Protein AF-A0A1L7GLT1-F1 (afdb_monomer)

Se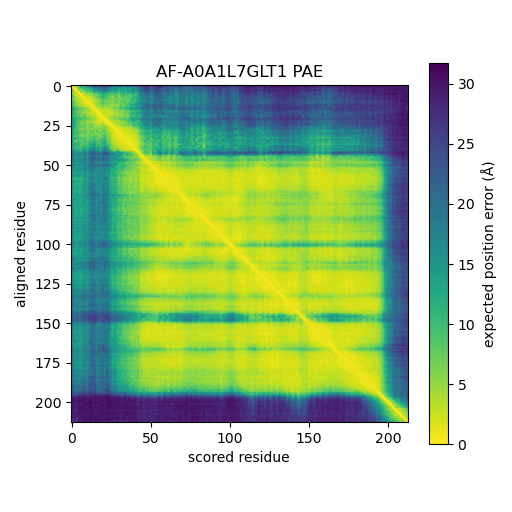condary structure (DSSP, 8-state):
--HHHHHHHHHTT-S--B-TTSPBPPHHHHHHHHHHHHHHHHTS-BTTB-GGGS-HHHHHHHHHHHHHTTSPBPHHHHHHHHHHTT--HHHHHHHTEEEETTEEEE--SPPS---TT--HHHHHHHHHHHHHHHHHHHHHHHHHHHS-TT-HHHHHHHHHHHHHS-TT-HHHHHHHHHHHTHHHHHHHHHHHHHHHS-STTSSSSSTTSSS--

Foldseek 3Di:
DPQLVVLVVVVVVDPFDADPVRDTDDPVVSSVVSVVVVLVVQQQDQVNHRNVVFDLLLSLLLSCCVPQNFHFDAAVVQVVSCVNSVHDSVVSCVQFWDDDPRHTGGDLAADPDDDQPDGLLNLLSVLLVLCVVPNLLSSLCSCLHHHQLPPVVSVSSLVSCLVRDDCVDSSNVSSVSCVVCSVVSSVNNVVVNVVPDPDPPPPPDVVVVVVPD

pLDDT: mean 81.21, std 14.72, range [41.62, 95.31]

Radius of gyration: 22.68 Å; Cα contacts (8 Å, |Δi|>4): 230; chains: 1; bounding box: 46×56×78 Å

Solvent-accessible surface area (backbone atoms only — not comparable to full-atom values): 12207 Å² total; per-residue (Å²): 132,70,66,62,53,58,50,47,54,60,51,70,74,46,98,73,52,66,42,98,87,69,47,77,55,59,68,68,60,50,57,50,50,46,50,50,52,51,46,58,67,69,47,61,54,44,85,85,39,56,41,84,79,47,54,71,64,27,46,51,50,54,51,44,40,75,76,49,42,83,46,76,40,43,57,70,57,52,46,49,56,29,51,78,66,73,43,63,48,72,56,47,47,70,76,46,32,40,84,52,98,76,19,33,24,66,52,70,72,46,59,97,73,84,54,88,88,50,35,61,54,50,51,49,24,31,35,29,45,27,35,77,75,53,35,60,63,39,27,11,54,59,37,33,73,76,44,63,50,78,43,64,68,53,53,28,51,47,51,50,51,42,72,68,41,56,84,84,37,68,58,28,46,34,46,51,52,46,62,78,40,40,72,62,27,25,57,47,7,45,52,51,39,60,67,69,56,73,78,76,82,73,80,74,60,75,73,73,65,69,79,77,121

Mean predicted aligned error: 11.1 Å

Sequence (213 aa):
MASIGRGMEVYGRYSKILKPDGTEAELDRYLTLSRVAVRDAMALKLDEISLETFDKRTRFAVFWQRLNGLTTVPKGEARFLAQADSLNFDEVRTRLLTEGNRGFKLRLDPPESVSADSSTFEVARAMAGAWDEGGTEAVAGVIAAEFAANDPHLWAVVGDMVSQLPANDRVAKALTAIQRNAQAISSLAQRVSETSMPDATQLTFAHLLEESS

Structure (mmCIF, N/CA/C/O backbone):
data_AF-A0A1L7GLT1-F1
#
_entry.id   AF-A0A1L7GLT1-F1
#
loop_
_atom_site.group_PDB
_atom_site.id
_atom_site.type_symbol
_atom_site.label_atom_id
_atom_site.label_alt_id
_atom_site.label_comp_id
_atom_site.label_asym_id
_atom_site.label_entity_id
_atom_site.label_seq_id
_atom_site.pdbx_PDB_ins_code
_atom_site.Cartn_x
_atom_site.Cartn_y
_atom_site.Cartn_z
_atom_site.occupancy
_atom_site.B_iso_or_equiv
_atom_site.auth_seq_id
_atom_site.auth_comp_id
_atom_site.auth_asym_id
_atom_site.auth_atom_id
_atom_site.pdbx_PDB_model_num
ATOM 1 N N . MET A 1 1 ? -9.170 -7.126 15.433 1.00 46.47 1 MET A N 1
ATOM 2 C CA . MET A 1 1 ? -10.019 -7.093 16.654 1.00 46.47 1 MET A CA 1
ATOM 3 C C . MET A 1 1 ? -9.261 -6.674 17.937 1.00 46.47 1 MET A C 1
ATOM 5 O O . MET A 1 1 ? -9.761 -6.929 19.022 1.00 46.47 1 MET A O 1
ATOM 9 N N . ALA A 1 2 ? -8.097 -6.000 17.861 1.00 41.62 2 ALA A N 1
ATOM 10 C CA . ALA A 1 2 ? -7.263 -5.692 19.041 1.00 41.62 2 ALA A CA 1
ATOM 11 C C . ALA A 1 2 ? -7.396 -4.247 19.587 1.00 41.62 2 ALA A C 1
ATOM 13 O O . ALA A 1 2 ? -7.242 -4.030 20.785 1.00 41.62 2 ALA A O 1
ATOM 14 N N . SER A 1 3 ? -7.734 -3.257 18.752 1.00 42.78 3 SER A N 1
ATOM 15 C CA . SER A 1 3 ? -7.890 -1.847 19.167 1.00 42.78 3 SER A CA 1
ATOM 16 C C . SER A 1 3 ? -9.260 -1.536 19.785 1.00 42.78 3 SER A C 1
ATOM 18 O O . SER A 1 3 ? -9.354 -0.755 20.730 1.00 42.78 3 SER A O 1
ATOM 20 N N . ILE A 1 4 ? -10.313 -2.212 19.310 1.00 46.84 4 ILE A N 1
ATOM 21 C CA . ILE A 1 4 ? -11.678 -2.130 19.858 1.00 46.84 4 ILE A CA 1
ATOM 22 C C . ILE A 1 4 ? -11.694 -2.575 21.328 1.00 46.84 4 ILE A C 1
ATOM 24 O O . ILE A 1 4 ? -12.341 -1.933 22.147 1.00 46.84 4 ILE A O 1
ATOM 28 N N . GLY A 1 5 ? -10.923 -3.613 21.677 1.00 53.38 5 GLY A N 1
ATOM 29 C CA . GLY A 1 5 ? -10.834 -4.128 23.044 1.00 53.38 5 GLY A CA 1
ATOM 30 C C . GLY A 1 5 ? -10.320 -3.095 24.048 1.00 53.38 5 GLY A C 1
ATOM 31 O O . GLY A 1 5 ? -10.934 -2.925 25.094 1.00 53.38 5 GLY A O 1
ATOM 32 N N . ARG A 1 6 ? -9.260 -2.341 23.717 1.00 51.34 6 ARG A N 1
ATOM 33 C CA . ARG A 1 6 ? -8.719 -1.301 24.615 1.00 51.34 6 ARG A CA 1
ATOM 34 C C . ARG A 1 6 ? -9.612 -0.062 24.714 1.00 51.34 6 ARG A C 1
ATOM 36 O O . ARG A 1 6 ? -9.752 0.488 25.801 1.00 51.34 6 ARG A O 1
ATOM 43 N N . GLY A 1 7 ? -10.245 0.357 23.615 1.00 55.56 7 GLY A N 1
ATOM 44 C CA . GLY A 1 7 ? -11.225 1.453 23.644 1.00 55.56 7 GLY A CA 1
ATOM 45 C C . GLY A 1 7 ? -12.458 1.105 24.488 1.00 55.56 7 GLY A C 1
ATOM 46 O O . GLY A 1 7 ? -12.896 1.906 25.313 1.00 55.56 7 GLY A O 1
ATOM 47 N N . MET A 1 8 ? -12.965 -0.126 24.352 1.00 60.53 8 MET A N 1
ATOM 48 C CA . MET A 1 8 ? -14.056 -0.649 25.183 1.00 60.53 8 MET A CA 1
ATOM 49 C C . MET A 1 8 ? -13.653 -0.869 26.640 1.00 60.53 8 MET A C 1
ATOM 51 O O . MET A 1 8 ? -14.484 -0.656 27.514 1.00 60.53 8 MET A O 1
ATOM 55 N N . GLU A 1 9 ? -12.407 -1.255 26.926 1.00 60.28 9 GLU A N 1
ATOM 56 C CA . GLU A 1 9 ? -11.924 -1.406 28.303 1.00 60.28 9 GLU A CA 1
ATOM 57 C C . GLU A 1 9 ? -11.963 -0.072 29.058 1.00 60.28 9 GLU A C 1
ATOM 59 O O . GLU A 1 9 ? -12.390 -0.026 30.208 1.00 60.28 9 GLU A O 1
ATOM 64 N N . VAL A 1 10 ? -11.566 1.028 28.411 1.00 61.59 10 VAL A N 1
ATOM 65 C CA . VAL A 1 10 ? -11.644 2.367 29.013 1.00 61.59 10 VAL A CA 1
ATOM 66 C C . VAL A 1 10 ? -13.097 2.820 29.143 1.00 61.59 10 VAL A C 1
ATOM 68 O O . VAL A 1 10 ? -13.475 3.300 30.207 1.00 61.59 10 VAL A O 1
ATOM 71 N N . TYR A 1 11 ? -13.926 2.624 28.112 1.00 60.12 11 TYR A N 1
ATOM 72 C CA . TYR A 1 11 ? -15.351 2.971 28.170 1.00 60.12 11 TYR A CA 1
ATOM 73 C C . TYR A 1 11 ? -16.076 2.215 29.295 1.00 60.12 11 TYR A C 1
ATOM 75 O O . TYR A 1 11 ? -16.811 2.817 30.070 1.00 60.12 11 TYR A O 1
ATOM 83 N N . GLY A 1 12 ? -15.811 0.914 29.445 1.00 62.16 12 GLY A N 1
ATOM 84 C CA . GLY A 1 12 ? -16.425 0.059 30.464 1.00 62.16 12 GLY A CA 1
ATOM 85 C C . GLY A 1 12 ? -16.044 0.398 31.909 1.00 62.16 12 GLY A C 1
ATOM 86 O O . GLY A 1 12 ? -16.701 -0.083 32.828 1.00 62.16 12 GLY A O 1
ATOM 87 N N . ARG A 1 13 ? -15.017 1.234 32.136 1.00 71.38 13 ARG A N 1
ATOM 88 C CA . ARG A 1 13 ? -14.662 1.737 33.479 1.00 71.38 13 ARG A CA 1
ATOM 89 C C . ARG A 1 13 ? -15.586 2.852 33.968 1.00 71.38 13 ARG A C 1
ATOM 91 O O . ARG A 1 13 ? -15.577 3.148 35.160 1.00 71.38 13 ARG A O 1
ATOM 98 N N . TYR A 1 14 ? -16.365 3.467 33.080 1.00 70.00 14 TYR A N 1
ATOM 99 C CA . TYR A 1 14 ? -17.238 4.588 33.410 1.00 70.00 14 TYR A CA 1
ATOM 100 C C . TYR A 1 14 ? -18.704 4.199 33.222 1.00 70.00 14 TYR A C 1
ATOM 102 O O . TYR A 1 14 ? -19.076 3.579 32.231 1.00 70.00 14 TYR A O 1
ATOM 110 N N . SER A 1 15 ? -19.555 4.577 34.178 1.00 64.94 15 SER A N 1
ATOM 111 C CA . SER A 1 15 ? -20.995 4.298 34.108 1.00 64.94 15 SER A CA 1
ATOM 112 C C . SER A 1 15 ? -21.718 5.182 33.092 1.00 64.94 15 SER A C 1
ATOM 114 O O . SER A 1 15 ? -22.719 4.750 32.528 1.00 64.94 15 SER A O 1
ATOM 116 N N . LYS A 1 16 ? -21.216 6.404 32.867 1.00 71.75 16 LYS A N 1
ATOM 117 C CA . LYS A 1 16 ? -21.699 7.379 31.883 1.00 71.75 16 LYS A CA 1
ATOM 118 C C . LYS A 1 16 ? -20.554 8.271 31.431 1.00 71.75 16 LYS A C 1
ATOM 120 O O . LYS A 1 16 ? -19.696 8.622 32.242 1.00 71.75 16 LYS A O 1
ATOM 125 N N . ILE A 1 17 ? -20.578 8.690 30.169 1.00 73.44 17 ILE A N 1
ATOM 126 C CA . ILE A 1 17 ? -19.652 9.701 29.657 1.00 73.44 17 ILE A CA 1
ATOM 127 C C . ILE A 1 17 ? -20.457 10.882 29.129 1.00 73.44 17 ILE A C 1
ATOM 129 O O . ILE A 1 17 ? -21.400 10.705 28.361 1.00 73.44 17 ILE A O 1
ATOM 133 N N . LEU A 1 18 ? -20.102 12.085 29.575 1.00 80.00 18 LEU A N 1
ATOM 134 C CA . LEU A 1 18 ? -20.813 13.313 29.242 1.00 80.00 18 LEU A CA 1
ATOM 135 C C . LEU A 1 18 ? -20.043 14.113 28.189 1.00 80.00 18 LEU A C 1
ATOM 137 O O . LEU A 1 18 ? -18.815 14.202 28.220 1.00 80.00 18 LEU A O 1
ATOM 141 N N . LYS A 1 19 ? -20.780 14.711 27.257 1.00 78.00 19 LYS A N 1
ATOM 142 C CA . LYS A 1 19 ? -20.284 15.725 26.325 1.00 78.00 19 LYS A CA 1
ATOM 143 C C . LYS A 1 19 ? -20.077 17.062 27.059 1.00 78.00 19 LYS A C 1
ATOM 145 O O . LYS A 1 19 ? -20.614 17.249 28.151 1.00 78.00 19 LYS A O 1
ATOM 150 N N . PRO A 1 20 ? -19.368 18.032 26.447 1.00 74.88 20 PRO A N 1
ATOM 151 C CA . PRO A 1 20 ? -19.204 19.376 27.014 1.00 74.88 20 PRO A CA 1
ATOM 152 C C . PRO A 1 20 ? -20.524 20.120 27.282 1.00 74.88 20 PRO A C 1
ATOM 154 O O . PRO A 1 20 ? -20.553 21.030 28.101 1.00 74.88 20 PRO A O 1
ATOM 157 N N . ASP A 1 21 ? -21.609 19.728 26.609 1.00 82.81 21 ASP A N 1
ATOM 158 C CA . ASP A 1 21 ? -22.966 20.257 26.802 1.00 82.81 21 ASP A CA 1
ATOM 159 C C . ASP A 1 21 ? -23.745 19.566 27.946 1.00 82.81 21 ASP A C 1
ATOM 161 O O . ASP A 1 21 ? -24.906 19.888 28.188 1.00 82.81 21 ASP A O 1
ATOM 165 N N . GLY A 1 22 ? -23.124 18.612 28.650 1.00 80.00 22 GLY A N 1
ATOM 166 C CA . GLY A 1 22 ? -23.731 17.852 29.744 1.00 80.00 22 GLY A CA 1
ATOM 167 C C . GLY A 1 22 ? -24.608 16.674 29.305 1.00 80.00 22 GLY A C 1
ATOM 168 O O . GLY A 1 22 ? -25.116 15.955 30.164 1.00 80.00 22 GLY A O 1
ATOM 169 N N . THR A 1 23 ? -24.779 16.434 28.002 1.00 83.69 23 THR A N 1
ATOM 170 C CA . THR A 1 23 ? -25.545 15.285 27.493 1.00 83.69 23 THR A CA 1
ATOM 171 C C . THR A 1 23 ? -24.712 14.007 27.476 1.00 83.69 23 THR A C 1
ATOM 173 O O . THR A 1 23 ? -23.490 14.042 27.334 1.00 83.69 23 THR A O 1
ATOM 176 N N . GLU A 1 24 ? -25.364 12.852 27.607 1.00 79.62 24 GLU A N 1
ATOM 177 C CA . GLU A 1 24 ? -24.685 11.557 27.530 1.00 79.62 24 GLU A CA 1
ATOM 178 C C . GLU A 1 24 ? -24.178 11.310 26.098 1.00 79.62 24 GLU A C 1
ATOM 180 O O . GLU A 1 24 ? -24.879 11.527 25.104 1.00 79.62 24 GLU A O 1
ATOM 185 N N . ALA A 1 25 ? -22.912 10.927 25.976 1.00 71.94 25 ALA A N 1
ATOM 186 C CA . ALA A 1 25 ? -22.288 10.629 24.701 1.00 71.94 25 ALA A CA 1
ATOM 187 C C . ALA A 1 25 ? -22.517 9.164 24.322 1.00 71.94 25 ALA A C 1
ATOM 189 O O . ALA A 1 25 ? -22.220 8.257 25.092 1.00 71.94 25 ALA A O 1
ATOM 190 N N . GLU A 1 26 ? -23.024 8.942 23.108 1.00 76.06 26 GLU A N 1
ATOM 191 C CA . GLU A 1 26 ? -23.262 7.597 22.591 1.00 76.06 26 GLU A CA 1
ATOM 192 C C . GLU A 1 26 ? -21.954 6.816 22.416 1.00 76.06 26 GLU A C 1
ATOM 194 O O . GLU A 1 26 ? -20.944 7.349 21.945 1.00 76.06 26 GLU A O 1
AT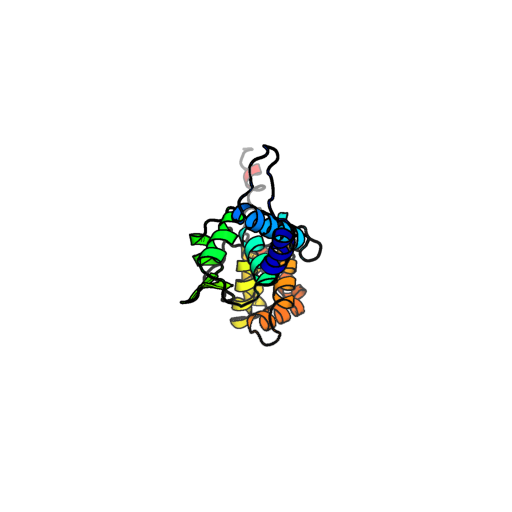OM 199 N N . LEU A 1 27 ? -22.000 5.522 22.741 1.00 69.31 27 LEU A N 1
ATOM 200 C CA . LEU A 1 27 ? -20.880 4.588 22.604 1.00 69.31 27 LEU A CA 1
ATOM 201 C C . LEU A 1 27 ? -20.269 4.605 21.192 1.00 69.31 27 LEU A C 1
ATOM 203 O O . LEU A 1 27 ? -19.047 4.563 21.043 1.00 69.31 27 LEU A O 1
ATOM 207 N N . ASP A 1 28 ? -21.106 4.724 20.160 1.00 68.44 28 ASP A N 1
ATOM 208 C CA . ASP A 1 28 ? -20.674 4.723 18.759 1.00 68.44 28 ASP A CA 1
ATOM 209 C C . ASP A 1 28 ? -19.735 5.902 18.430 1.00 68.44 28 ASP A C 1
ATOM 211 O O . ASP A 1 28 ? -18.739 5.760 17.711 1.00 68.44 28 ASP A O 1
ATOM 215 N N . ARG A 1 29 ? -19.955 7.059 19.074 1.00 69.69 29 ARG A N 1
ATOM 216 C CA . ARG A 1 29 ? -19.080 8.233 18.954 1.00 69.69 29 ARG A CA 1
ATOM 217 C C . ARG A 1 29 ? -17.691 7.969 19.534 1.00 69.69 29 ARG A C 1
ATOM 219 O O . ARG A 1 29 ? -16.697 8.387 18.941 1.00 69.69 29 ARG A O 1
ATOM 226 N N . TYR A 1 30 ? -17.592 7.277 20.668 1.00 68.75 30 TYR A N 1
ATOM 227 C CA . TYR A 1 30 ? -16.293 6.949 21.267 1.00 68.75 30 TYR A CA 1
ATOM 228 C C . TYR A 1 30 ? -15.547 5.883 20.488 1.00 68.75 30 TYR A C 1
ATOM 230 O O . TYR A 1 30 ? -14.343 6.020 20.295 1.00 68.75 30 TYR A O 1
ATOM 238 N N . LEU A 1 31 ? -16.247 4.864 19.988 1.00 67.88 31 LEU A N 1
ATOM 239 C CA . LEU A 1 31 ? -15.639 3.876 19.102 1.00 67.88 31 LEU A CA 1
ATOM 240 C C . LEU A 1 31 ? -15.070 4.547 17.850 1.00 67.88 31 LEU A C 1
ATOM 242 O O . LEU A 1 31 ? -13.959 4.221 17.436 1.00 67.88 31 LEU A O 1
ATOM 246 N N . THR A 1 32 ? -15.782 5.532 17.305 1.00 70.06 32 THR A N 1
ATOM 247 C CA . THR A 1 32 ? -15.296 6.361 16.198 1.00 70.06 32 THR A CA 1
ATOM 248 C C . THR A 1 32 ? -14.038 7.143 16.589 1.00 70.06 32 THR A C 1
ATOM 250 O O . THR A 1 32 ? -13.020 7.028 15.912 1.00 70.06 32 THR A O 1
ATOM 253 N N . LEU A 1 33 ? -14.048 7.864 17.717 1.00 69.50 33 LEU A N 1
ATOM 254 C CA . LEU A 1 33 ? -12.895 8.651 18.183 1.00 69.50 33 LEU A CA 1
ATOM 255 C C . LEU A 1 33 ? -11.670 7.792 18.518 1.00 69.50 33 LEU A C 1
ATOM 257 O O . LEU A 1 33 ? -10.556 8.141 18.144 1.00 69.50 33 LEU A O 1
ATOM 261 N N . SER A 1 34 ? -11.853 6.654 19.192 1.00 65.44 34 SER A N 1
ATOM 262 C CA . SER A 1 34 ? -10.759 5.726 19.493 1.00 65.44 34 SER A CA 1
ATOM 263 C C . SER A 1 34 ? -10.143 5.152 18.219 1.00 65.44 34 SER A C 1
ATOM 265 O O . SER A 1 34 ? -8.929 4.991 18.152 1.00 65.44 34 SER A O 1
ATOM 267 N N . ARG A 1 35 ? -10.952 4.867 17.189 1.00 67.50 35 ARG A N 1
ATOM 268 C CA . ARG A 1 35 ? -10.448 4.402 15.888 1.00 67.50 35 ARG A CA 1
ATOM 269 C C . ARG A 1 35 ? -9.660 5.493 15.165 1.00 67.50 35 ARG A C 1
ATOM 271 O O . ARG A 1 35 ? -8.602 5.183 14.628 1.00 67.50 35 ARG A O 1
ATOM 278 N N . VAL A 1 36 ? -10.132 6.742 15.201 1.00 67.38 36 VAL A N 1
ATOM 279 C CA . VAL A 1 36 ? -9.393 7.901 14.669 1.00 67.38 36 VAL A CA 1
ATOM 280 C C . VAL A 1 36 ? -8.063 8.067 15.406 1.00 67.38 36 VAL A C 1
ATOM 282 O O . VAL A 1 36 ? -7.023 8.099 14.767 1.00 67.38 36 VAL A O 1
ATOM 285 N N . ALA A 1 37 ? -8.060 8.028 16.739 1.00 66.94 37 ALA A N 1
ATOM 286 C CA . ALA A 1 37 ? -6.836 8.160 17.529 1.00 66.94 37 ALA A CA 1
ATOM 287 C C . ALA A 1 37 ? -5.825 7.023 17.280 1.00 66.94 37 ALA A C 1
ATOM 289 O O . ALA A 1 37 ? -4.623 7.265 17.204 1.00 66.94 37 ALA A O 1
ATOM 290 N N . VAL A 1 38 ? -6.292 5.776 17.134 1.00 67.81 38 VAL A N 1
ATOM 291 C CA . VAL A 1 38 ? -5.424 4.640 16.768 1.00 67.81 38 VAL A CA 1
ATOM 292 C C . VAL A 1 38 ? -4.847 4.832 15.371 1.00 67.81 38 VAL A C 1
ATOM 294 O O . VAL A 1 38 ? -3.674 4.544 15.157 1.00 67.81 38 VAL A O 1
ATOM 297 N N . ARG A 1 39 ? -5.648 5.340 14.433 1.00 65.62 39 ARG A N 1
ATOM 298 C CA . ARG A 1 39 ? -5.179 5.673 13.091 1.00 65.62 39 ARG A CA 1
ATOM 299 C C . ARG A 1 39 ? -4.114 6.764 13.134 1.00 65.62 39 ARG A C 1
ATOM 301 O O . ARG A 1 39 ? -3.044 6.527 12.591 1.00 65.62 39 ARG A O 1
ATOM 308 N N . ASP A 1 40 ? -4.351 7.873 13.824 1.00 62.84 40 ASP A N 1
ATOM 309 C CA . ASP A 1 40 ? -3.383 8.970 13.952 1.00 62.84 40 ASP A CA 1
ATOM 310 C C . ASP A 1 40 ? -2.070 8.486 14.590 1.00 62.84 40 ASP A C 1
ATOM 312 O O . ASP A 1 40 ? -0.983 8.802 14.113 1.00 62.84 40 ASP A O 1
ATOM 316 N N . ALA A 1 41 ? -2.155 7.629 15.615 1.00 62.19 41 ALA A N 1
ATOM 317 C CA . ALA A 1 41 ? -0.984 7.037 16.260 1.00 62.19 41 ALA A CA 1
ATOM 318 C C . ALA A 1 41 ? -0.226 6.042 15.358 1.00 62.19 41 ALA A C 1
ATOM 320 O O . ALA A 1 41 ? 1.001 5.968 15.416 1.00 62.19 41 ALA A O 1
ATOM 321 N N . MET A 1 42 ? -0.927 5.275 14.516 1.00 62.66 42 MET A N 1
ATOM 322 C CA . MET A 1 42 ? -0.310 4.364 13.538 1.00 62.66 42 MET A CA 1
ATOM 323 C C . MET A 1 42 ? 0.205 5.088 12.283 1.00 62.66 42 MET A C 1
ATOM 325 O O . MET A 1 42 ? 1.029 4.530 11.553 1.00 62.66 42 MET A O 1
ATOM 329 N N . ALA A 1 43 ? -0.265 6.314 12.036 1.00 57.72 43 ALA A N 1
ATOM 330 C CA . ALA A 1 43 ? 0.007 7.111 10.844 1.00 57.72 43 ALA A CA 1
ATOM 331 C C . ALA A 1 43 ? 1.246 8.009 10.958 1.00 57.72 43 ALA A C 1
ATOM 333 O O . ALA A 1 43 ? 1.447 8.875 10.112 1.00 57.72 43 ALA A O 1
ATOM 334 N N . LEU A 1 44 ? 2.083 7.829 11.982 1.00 62.31 44 LEU A N 1
ATOM 335 C CA . LEU A 1 44 ? 3.117 8.820 12.264 1.00 62.31 44 LEU A CA 1
ATOM 336 C C . LEU A 1 44 ? 4.163 8.919 11.148 1.00 62.31 44 LEU A C 1
ATOM 338 O O . LEU A 1 44 ? 4.479 10.041 10.759 1.00 62.31 44 LEU A O 1
ATOM 342 N N . LYS A 1 45 ? 4.689 7.798 10.624 1.00 70.44 45 LYS A N 1
ATOM 343 C CA . LYS A 1 45 ? 5.726 7.799 9.571 1.00 70.44 45 LYS A CA 1
ATOM 344 C C . LYS A 1 45 ? 5.746 6.518 8.720 1.00 70.44 45 LYS A C 1
ATOM 346 O O . LYS A 1 45 ? 5.398 5.429 9.198 1.00 70.44 45 LYS A O 1
ATOM 351 N N . LEU A 1 46 ? 6.213 6.663 7.482 1.00 79.50 46 LEU A N 1
ATOM 352 C CA . LEU A 1 46 ? 6.631 5.597 6.571 1.00 79.50 46 LEU A CA 1
ATOM 353 C C . LEU A 1 46 ? 8.083 5.863 6.178 1.00 79.50 46 LEU A C 1
ATOM 355 O O . LEU A 1 46 ? 8.337 6.856 5.511 1.00 79.50 46 LEU A O 1
ATOM 359 N N . ASP A 1 47 ? 9.018 5.036 6.644 1.00 77.94 47 ASP A N 1
ATOM 360 C CA . ASP A 1 47 ? 10.460 5.250 6.424 1.00 77.94 47 ASP A CA 1
ATOM 361 C C . ASP A 1 47 ? 10.908 6.700 6.718 1.00 77.94 47 ASP A C 1
ATOM 363 O O . ASP A 1 47 ? 11.467 7.401 5.887 1.00 77.94 47 ASP A O 1
ATOM 367 N N . GLU A 1 48 ? 10.534 7.201 7.901 1.00 79.75 48 GLU A N 1
ATOM 368 C CA . GLU A 1 48 ? 10.752 8.586 8.359 1.00 79.75 48 GLU A CA 1
ATOM 369 C C . GLU A 1 48 ? 9.964 9.694 7.624 1.00 79.75 48 GLU A C 1
ATOM 371 O O . GLU A 1 48 ? 9.848 10.805 8.155 1.00 79.75 48 GLU A O 1
ATOM 376 N N . ILE A 1 49 ? 9.329 9.389 6.490 1.00 83.62 49 ILE A N 1
ATOM 377 C CA . ILE A 1 49 ? 8.470 10.302 5.728 1.00 83.62 49 ILE A CA 1
ATOM 378 C C . ILE A 1 49 ? 7.105 10.430 6.413 1.00 83.62 49 ILE A C 1
ATOM 380 O O . ILE A 1 49 ? 6.490 9.441 6.823 1.00 83.62 49 ILE A O 1
ATOM 384 N N . SER A 1 50 ? 6.603 11.663 6.531 1.00 82.00 50 SER A N 1
ATOM 385 C CA . SER A 1 50 ? 5.258 11.912 7.061 1.00 82.00 50 SER A CA 1
ATOM 386 C C . SER A 1 50 ? 4.203 11.273 6.163 1.00 82.00 50 SER A C 1
ATOM 388 O O . SER A 1 50 ? 4.153 11.541 4.959 1.00 82.00 50 SER A O 1
ATOM 390 N N . LEU A 1 51 ? 3.314 10.475 6.759 1.00 79.38 51 LEU A N 1
ATOM 391 C CA . LEU A 1 51 ? 2.275 9.763 6.019 1.00 79.38 51 LEU A CA 1
ATOM 392 C C . LEU A 1 51 ? 1.314 10.726 5.294 1.00 79.38 51 LEU A C 1
ATOM 394 O O . LEU A 1 51 ? 0.733 10.369 4.276 1.00 79.38 51 LEU A O 1
ATOM 398 N N . GLU A 1 52 ? 1.167 11.962 5.779 1.00 81.75 52 GLU A N 1
ATOM 399 C CA . GLU A 1 52 ? 0.311 12.992 5.172 1.00 81.75 52 GLU A CA 1
ATOM 400 C C . GLU A 1 52 ? 0.768 13.434 3.778 1.00 81.75 52 GLU A C 1
ATOM 402 O O . GLU A 1 52 ? -0.043 13.947 3.010 1.00 81.75 52 GLU A O 1
ATOM 407 N N . THR A 1 53 ? 2.041 13.209 3.446 1.00 86.56 53 THR A N 1
ATOM 408 C CA . THR A 1 53 ? 2.599 13.520 2.122 1.00 86.56 53 THR A CA 1
ATOM 409 C C . THR A 1 53 ? 2.220 12.490 1.056 1.00 86.56 53 THR A C 1
ATOM 411 O O . THR A 1 53 ? 2.414 12.743 -0.128 1.00 86.56 53 THR A O 1
ATOM 414 N N . PHE A 1 54 ? 1.643 11.354 1.460 1.00 89.12 54 PHE A N 1
ATOM 415 C CA . PHE A 1 54 ? 1.162 10.319 0.553 1.00 89.12 54 PHE A CA 1
ATOM 416 C C . PHE A 1 54 ? -0.291 10.561 0.140 1.00 89.12 54 PHE A C 1
ATOM 418 O O . PHE A 1 54 ? -1.118 11.098 0.895 1.00 89.12 54 PHE A O 1
ATOM 425 N N . ASP A 1 55 ? -0.638 10.077 -1.053 1.00 90.38 55 ASP A N 1
ATOM 426 C CA . ASP A 1 55 ? -2.012 10.096 -1.530 1.00 90.38 55 ASP A CA 1
ATOM 427 C C . ASP A 1 55 ? -2.950 9.329 -0.571 1.00 90.38 55 ASP A C 1
ATOM 429 O O . ASP A 1 55 ? -2.554 8.417 0.165 1.00 90.38 55 ASP A O 1
ATOM 433 N N . LYS A 1 56 ? -4.227 9.726 -0.536 1.00 91.19 56 LYS A N 1
ATOM 434 C CA . LYS A 1 56 ? -5.210 9.165 0.409 1.00 91.19 56 LYS A CA 1
ATOM 435 C C . LYS A 1 56 ? -5.379 7.648 0.252 1.00 91.19 56 LYS A C 1
ATOM 437 O O . LYS A 1 56 ? -5.591 6.963 1.251 1.00 91.19 56 LYS A O 1
ATOM 442 N N . ARG A 1 57 ? -5.279 7.121 -0.974 1.00 93.56 57 ARG A N 1
ATOM 443 C CA . ARG A 1 57 ? -5.430 5.689 -1.270 1.00 93.56 57 ARG A CA 1
ATOM 444 C C . ARG A 1 57 ? -4.230 4.897 -0.736 1.00 93.56 57 ARG A C 1
ATOM 446 O O . ARG A 1 57 ? -4.438 3.872 -0.090 1.00 93.56 57 ARG A O 1
ATOM 453 N N . THR A 1 58 ? -3.008 5.411 -0.882 1.00 93.25 58 THR A N 1
ATOM 454 C CA . THR A 1 58 ? -1.803 4.826 -0.271 1.00 93.25 58 THR A CA 1
ATOM 455 C C . THR A 1 58 ? -1.885 4.829 1.249 1.00 93.25 58 THR A C 1
ATOM 457 O O . THR A 1 58 ? -1.648 3.796 1.872 1.00 93.25 58 THR A O 1
ATOM 460 N N . ARG A 1 59 ? -2.303 5.943 1.867 1.00 91.38 59 ARG A N 1
ATOM 461 C CA . ARG A 1 59 ? -2.501 6.007 3.326 1.00 91.38 59 ARG A CA 1
ATOM 462 C C . ARG A 1 59 ? -3.477 4.948 3.826 1.00 91.38 59 ARG A C 1
ATOM 464 O O . ARG A 1 59 ? -3.183 4.254 4.798 1.00 91.38 59 ARG A O 1
ATOM 471 N N . PHE A 1 60 ? -4.610 4.808 3.142 1.00 91.62 60 PHE A N 1
ATOM 472 C CA . PHE A 1 60 ? -5.607 3.792 3.457 1.00 91.62 60 PHE A CA 1
ATOM 473 C C . PHE A 1 60 ? -5.034 2.376 3.327 1.00 91.62 60 PHE A C 1
ATOM 475 O O . PHE A 1 60 ? -5.238 1.555 4.219 1.00 91.62 60 PHE A O 1
ATOM 482 N N . ALA A 1 61 ? -4.296 2.086 2.251 1.00 93.12 61 ALA A N 1
ATOM 483 C CA . ALA A 1 61 ? -3.708 0.769 2.018 1.00 93.12 61 ALA A CA 1
ATOM 484 C C . ALA A 1 61 ? -2.653 0.404 3.074 1.00 93.12 61 ALA A C 1
ATOM 486 O O . ALA A 1 61 ? -2.726 -0.681 3.652 1.00 93.12 61 ALA A O 1
ATOM 487 N N . VAL A 1 62 ? -1.738 1.325 3.394 1.00 91.06 62 VAL A N 1
ATOM 488 C CA . VAL A 1 62 ? -0.723 1.150 4.450 1.00 91.06 62 VAL A CA 1
ATOM 489 C C . VAL A 1 62 ? -1.392 0.936 5.807 1.00 91.06 62 VAL A C 1
ATOM 491 O O . VAL A 1 62 ? -1.061 -0.001 6.537 1.00 91.06 62 VAL A O 1
ATOM 494 N N . PHE A 1 63 ? -2.389 1.759 6.144 1.00 87.94 63 PHE A N 1
ATOM 495 C CA . PHE A 1 63 ? -3.152 1.595 7.379 1.00 87.94 63 PHE A CA 1
ATOM 496 C C . PHE A 1 63 ? -3.855 0.234 7.437 1.00 87.94 63 PHE A C 1
ATOM 498 O O . PHE A 1 63 ? -3.761 -0.474 8.443 1.00 87.94 63 PHE A O 1
ATOM 505 N N . TRP A 1 64 ? -4.529 -0.159 6.354 1.00 90.19 64 TRP A N 1
ATOM 506 C CA . TRP A 1 64 ? -5.204 -1.448 6.257 1.00 90.19 64 TRP A CA 1
ATOM 507 C C . TRP A 1 64 ? -4.225 -2.600 6.464 1.00 90.19 64 TRP A C 1
ATOM 509 O O . TRP A 1 64 ? -4.514 -3.515 7.237 1.00 90.19 64 TRP A O 1
ATOM 519 N N . GLN A 1 65 ? -3.075 -2.551 5.793 1.00 89.50 65 GLN A N 1
ATOM 520 C CA . GLN A 1 65 ? -2.050 -3.581 5.864 1.00 89.50 65 GLN A CA 1
ATOM 521 C C . GLN A 1 65 ? -1.483 -3.710 7.279 1.00 89.50 65 GLN A C 1
ATOM 523 O O . GLN A 1 65 ? -1.440 -4.815 7.810 1.00 89.50 65 GLN A O 1
ATOM 528 N N . ARG A 1 66 ? -1.134 -2.601 7.937 1.00 86.69 66 ARG A N 1
ATOM 529 C CA . ARG A 1 66 ? -0.604 -2.623 9.310 1.00 86.69 66 ARG A CA 1
ATOM 530 C C . ARG A 1 66 ? -1.635 -3.094 10.338 1.00 86.69 66 ARG A C 1
ATOM 532 O O . ARG A 1 66 ? -1.286 -3.779 11.296 1.00 86.69 66 ARG A O 1
ATOM 539 N N . LEU A 1 67 ? -2.906 -2.719 10.172 1.00 84.69 67 LEU A N 1
ATOM 540 C CA . LEU A 1 67 ? -3.958 -3.054 11.138 1.00 84.69 67 LEU A CA 1
ATOM 541 C C . LEU A 1 67 ? -4.505 -4.476 10.958 1.00 84.69 67 LEU A C 1
ATOM 543 O O . LEU A 1 67 ? -4.784 -5.164 11.943 1.00 84.69 67 LEU A O 1
ATOM 547 N N . ASN A 1 68 ? -4.711 -4.896 9.710 1.00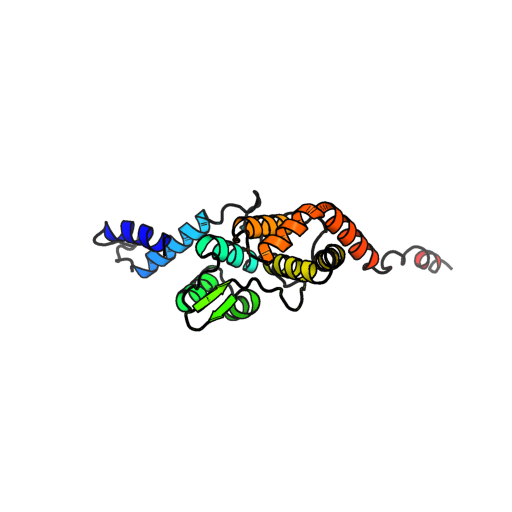 85.88 68 ASN A N 1
ATOM 548 C CA . ASN A 1 68 ? -5.442 -6.117 9.369 1.00 85.88 68 ASN A CA 1
ATOM 549 C C . ASN A 1 68 ? -4.583 -7.153 8.631 1.00 85.88 68 ASN A C 1
ATOM 551 O O . ASN A 1 68 ? -5.015 -8.299 8.480 1.00 85.88 68 ASN A O 1
ATOM 555 N N . GLY A 1 69 ? -3.397 -6.788 8.145 1.00 87.50 69 GLY A N 1
ATOM 556 C CA . GLY A 1 69 ? -2.594 -7.635 7.266 1.00 87.50 69 GLY A CA 1
ATOM 557 C C . GLY A 1 69 ? -3.404 -8.108 6.058 1.00 87.50 69 GLY A C 1
ATOM 558 O O . GLY A 1 69 ? -4.113 -7.337 5.411 1.00 87.50 69 GLY A O 1
ATOM 559 N N . LEU A 1 70 ? -3.351 -9.417 5.800 1.00 86.69 70 LEU A N 1
ATOM 560 C CA . LEU A 1 70 ? -4.090 -10.088 4.718 1.00 86.69 70 LEU A CA 1
ATOM 561 C C . LEU A 1 70 ? -5.413 -10.724 5.182 1.00 86.69 70 LEU A C 1
ATOM 563 O O . LEU A 1 70 ? -5.995 -11.574 4.494 1.00 86.69 70 LEU A O 1
ATOM 567 N N . THR A 1 71 ? -5.889 -10.356 6.374 1.00 88.56 71 THR A N 1
ATOM 568 C CA . THR A 1 71 ? -7.135 -10.896 6.929 1.00 88.56 71 THR A CA 1
ATOM 569 C C . THR A 1 71 ? -8.371 -10.261 6.288 1.00 88.56 71 THR A C 1
ATOM 571 O O . THR A 1 71 ? -8.314 -9.190 5.685 1.00 88.56 71 THR A O 1
ATOM 574 N N . THR A 1 72 ? -9.509 -10.958 6.381 1.00 90.88 72 THR A N 1
ATOM 575 C CA . THR A 1 72 ? -10.793 -10.430 5.902 1.00 90.88 72 THR A CA 1
ATOM 576 C C . THR A 1 72 ? -11.384 -9.470 6.929 1.00 90.88 72 THR A C 1
ATOM 578 O O . THR A 1 72 ? -11.627 -9.865 8.069 1.00 90.88 72 THR A O 1
ATOM 581 N N . VAL A 1 73 ? -11.703 -8.256 6.492 1.00 89.50 73 VAL A N 1
ATOM 582 C CA . VAL A 1 73 ? -12.406 -7.229 7.267 1.00 89.50 73 VAL A CA 1
ATOM 583 C C . VAL A 1 73 ? -13.890 -7.211 6.876 1.00 89.50 73 VAL A C 1
ATOM 585 O O . VAL A 1 73 ? -14.194 -7.210 5.679 1.00 89.50 73 VAL A O 1
ATOM 588 N N . PRO A 1 74 ? -14.838 -7.182 7.832 1.00 90.69 74 PRO A N 1
ATOM 589 C CA . PRO A 1 74 ? -16.272 -7.122 7.541 1.00 90.69 74 PRO A CA 1
ATOM 590 C C . PRO A 1 74 ? -16.670 -5.936 6.649 1.00 90.69 74 PRO A C 1
ATOM 592 O O . PRO A 1 74 ? -16.093 -4.854 6.740 1.00 90.69 74 PRO A O 1
ATOM 595 N N . LYS A 1 75 ? -17.715 -6.103 5.822 1.00 89.94 75 LYS A N 1
ATOM 596 C CA . LYS A 1 75 ? -18.135 -5.081 4.836 1.00 89.94 75 LYS A CA 1
ATOM 597 C C . LYS A 1 75 ? -18.448 -3.715 5.460 1.00 89.94 75 LYS A C 1
ATOM 599 O O . LYS A 1 75 ? -18.038 -2.693 4.919 1.00 89.94 75 LYS A O 1
ATOM 604 N N . GLY A 1 76 ? -19.149 -3.702 6.597 1.00 86.56 76 GLY A N 1
ATOM 605 C CA . GLY A 1 76 ? -19.483 -2.463 7.309 1.00 86.56 76 GLY A CA 1
ATOM 606 C C . GLY A 1 76 ? -18.243 -1.732 7.825 1.00 86.56 76 GLY A C 1
ATOM 607 O O . GLY A 1 76 ? -18.129 -0.522 7.663 1.00 86.56 76 GLY A O 1
ATOM 608 N N . GLU A 1 77 ? -17.275 -2.477 8.363 1.00 85.00 77 GLU A N 1
ATOM 609 C CA . GLU A 1 77 ? -16.017 -1.914 8.853 1.00 85.00 77 GLU A CA 1
ATOM 610 C C . GLU A 1 77 ? -15.156 -1.377 7.706 1.00 85.00 77 GLU A C 1
ATOM 612 O O . GLU A 1 77 ? -14.653 -0.262 7.795 1.00 85.00 77 GLU A O 1
ATOM 617 N N . ALA A 1 78 ? -15.062 -2.103 6.591 1.00 89.06 78 ALA A N 1
ATOM 618 C CA . ALA A 1 78 ? -14.341 -1.639 5.408 1.00 89.06 78 ALA A CA 1
ATOM 619 C C . ALA A 1 78 ? -14.899 -0.309 4.869 1.00 89.06 78 ALA A C 1
ATOM 621 O O . ALA A 1 78 ? -14.135 0.607 4.562 1.00 89.06 78 ALA A O 1
ATOM 622 N N . ARG A 1 79 ? -16.234 -0.185 4.794 1.00 89.69 79 ARG A N 1
ATOM 623 C CA . ARG A 1 79 ? -16.904 1.047 4.352 1.00 89.69 79 ARG A CA 1
ATOM 624 C C . ARG A 1 79 ? -16.652 2.203 5.312 1.00 89.69 79 ARG A C 1
ATOM 626 O O . ARG A 1 79 ? -16.351 3.305 4.863 1.00 89.69 79 ARG A O 1
ATOM 633 N N . PHE A 1 80 ? -16.741 1.940 6.612 1.00 85.38 80 PHE A N 1
ATOM 634 C CA . PHE A 1 80 ? -16.460 2.934 7.642 1.00 85.38 80 PHE A CA 1
ATOM 635 C C . PHE A 1 80 ? -15.020 3.455 7.556 1.00 85.38 80 PHE A C 1
ATOM 637 O O . PHE A 1 80 ? -14.806 4.664 7.590 1.00 85.38 80 PHE A O 1
ATOM 644 N N . LEU A 1 81 ? -14.035 2.564 7.388 1.00 85.12 81 LEU A N 1
ATOM 645 C CA . LEU A 1 81 ? -12.629 2.956 7.264 1.00 85.12 81 LEU A CA 1
ATOM 646 C C . LEU A 1 81 ? -12.403 3.886 6.065 1.00 85.12 81 LEU A C 1
ATOM 648 O O . LEU A 1 81 ? -11.773 4.927 6.218 1.00 85.12 81 LEU A O 1
ATOM 652 N N . ALA A 1 82 ? -12.979 3.571 4.901 1.00 88.94 82 ALA A N 1
ATOM 653 C CA . ALA A 1 82 ? -12.858 4.435 3.726 1.00 88.94 82 ALA A CA 1
ATOM 654 C C . ALA A 1 82 ? -13.522 5.808 3.940 1.00 88.94 82 ALA A C 1
ATOM 656 O O . ALA A 1 82 ? -12.965 6.839 3.568 1.00 88.94 82 ALA A O 1
ATOM 657 N N . GLN A 1 83 ? -14.691 5.844 4.588 1.00 86.12 83 GLN A N 1
ATOM 658 C CA . GLN A 1 83 ? -15.384 7.097 4.902 1.00 86.12 83 GLN A CA 1
ATOM 659 C C . GLN A 1 83 ? -14.597 7.971 5.886 1.00 86.12 83 GLN A C 1
ATOM 661 O O . GLN A 1 83 ? -14.557 9.187 5.713 1.00 86.12 83 GLN A O 1
ATOM 666 N N . ALA A 1 84 ? -13.919 7.371 6.868 1.00 79.94 84 ALA A N 1
ATOM 667 C CA . ALA A 1 84 ? -13.056 8.098 7.800 1.00 79.94 84 ALA A CA 1
ATOM 668 C C . ALA A 1 84 ? -11.867 8.784 7.095 1.00 79.94 84 ALA A C 1
ATOM 670 O O . ALA A 1 84 ? -11.346 9.787 7.581 1.00 79.94 84 ALA A O 1
ATOM 671 N N . ASP A 1 85 ? -11.434 8.269 5.943 1.00 80.44 85 ASP A N 1
ATOM 672 C CA . ASP A 1 85 ? -10.412 8.865 5.072 1.00 80.44 85 ASP A CA 1
ATOM 673 C C . ASP A 1 85 ? -10.987 9.844 4.029 1.00 80.44 85 ASP A C 1
ATOM 675 O O . ASP A 1 85 ? -10.254 10.391 3.200 1.00 80.44 85 ASP A O 1
ATOM 679 N N . SER A 1 86 ? -12.303 10.094 4.065 1.00 86.50 86 SER A N 1
ATOM 680 C CA . SER A 1 86 ? -13.024 10.828 3.017 1.00 86.50 86 SER A CA 1
ATOM 681 C C . SER A 1 86 ? -12.746 10.262 1.615 1.00 86.50 86 SER A C 1
ATOM 683 O O . SER A 1 86 ? -12.580 11.018 0.656 1.00 86.50 86 SER A O 1
ATOM 685 N N . LEU A 1 87 ? -12.642 8.933 1.507 1.00 90.69 87 LEU A N 1
ATOM 686 C CA . LEU A 1 87 ? -12.467 8.213 0.249 1.00 90.69 87 LEU A CA 1
ATOM 687 C C . LEU A 1 87 ? -13.815 7.734 -0.293 1.00 90.69 87 LEU A C 1
ATOM 689 O O . LEU A 1 87 ? -14.710 7.342 0.462 1.00 90.69 87 LEU A O 1
ATOM 693 N N . ASN A 1 88 ? -13.938 7.701 -1.621 1.00 92.88 88 ASN A N 1
ATOM 694 C CA . ASN A 1 88 ? -15.051 7.021 -2.266 1.00 92.88 88 ASN A CA 1
ATOM 695 C C . ASN A 1 88 ? -14.879 5.503 -2.092 1.00 92.88 88 ASN A C 1
ATOM 697 O O . ASN A 1 88 ? -13.923 4.907 -2.591 1.00 92.88 88 ASN A O 1
ATOM 701 N N . PHE A 1 89 ? -15.816 4.873 -1.380 1.00 92.69 89 PHE A N 1
ATOM 702 C CA . PHE A 1 89 ? -15.729 3.447 -1.088 1.00 92.69 89 PHE A CA 1
ATOM 703 C C . PHE A 1 89 ? -15.793 2.567 -2.341 1.00 92.69 89 PHE A C 1
ATOM 705 O O . PHE A 1 89 ? -15.127 1.537 -2.368 1.00 92.69 89 PHE A O 1
ATOM 712 N N . ASP A 1 90 ? -16.551 2.950 -3.371 1.00 93.19 90 ASP A N 1
ATOM 713 C CA . ASP A 1 90 ? -16.654 2.148 -4.598 1.00 93.19 90 ASP A CA 1
ATOM 714 C C . ASP A 1 90 ? -15.326 2.126 -5.360 1.00 93.19 90 ASP A C 1
ATOM 716 O O . ASP A 1 90 ? -14.922 1.095 -5.904 1.00 93.19 90 ASP A O 1
ATOM 720 N N . GLU A 1 91 ? -14.590 3.234 -5.312 1.00 91.56 91 GLU A N 1
ATOM 721 C CA . GLU A 1 91 ? -13.257 3.324 -5.889 1.00 91.56 91 GLU A CA 1
ATOM 722 C C . GLU A 1 91 ? -12.245 2.480 -5.098 1.00 91.56 91 GLU A C 1
ATOM 724 O O . GLU A 1 91 ? -11.544 1.643 -5.667 1.00 91.56 91 GLU A O 1
ATOM 729 N N . VAL A 1 92 ? -12.224 2.622 -3.768 1.00 93.31 92 VAL A N 1
ATOM 730 C CA . VAL A 1 92 ? -11.365 1.821 -2.879 1.00 93.31 92 VAL A CA 1
ATOM 731 C C . VAL A 1 92 ? -11.649 0.327 -3.041 1.00 93.31 92 VAL A C 1
ATOM 733 O O . VAL A 1 92 ? -10.722 -0.476 -3.161 1.00 93.31 92 VAL A O 1
ATOM 736 N N . ARG A 1 93 ? -12.930 -0.051 -3.099 1.00 93.31 93 ARG A N 1
ATOM 737 C CA . ARG A 1 93 ? -13.377 -1.426 -3.342 1.00 93.31 93 ARG A CA 1
ATOM 738 C C . ARG A 1 93 ? -12.836 -1.967 -4.659 1.00 93.31 93 ARG A C 1
ATOM 740 O O . ARG A 1 93 ? -12.414 -3.117 -4.707 1.00 93.31 93 ARG A O 1
ATOM 747 N N . THR A 1 94 ? -12.858 -1.158 -5.711 1.00 92.38 94 THR A N 1
ATOM 748 C CA . THR A 1 94 ? -12.458 -1.592 -7.053 1.00 92.38 94 THR A CA 1
ATOM 749 C C . THR A 1 94 ? -10.946 -1.675 -7.201 1.00 92.38 94 THR A C 1
ATOM 751 O O . THR A 1 94 ? -10.464 -2.599 -7.851 1.00 92.38 94 THR A O 1
ATOM 754 N N . ARG A 1 95 ? -10.195 -0.754 -6.589 1.00 93.25 95 ARG A N 1
ATOM 755 C CA . ARG A 1 95 ? -8.752 -0.595 -6.825 1.00 93.25 95 ARG A CA 1
ATOM 756 C C . ARG A 1 95 ? -7.877 -1.272 -5.777 1.00 93.25 95 ARG A C 1
ATOM 758 O O . ARG A 1 95 ? -6.855 -1.860 -6.126 1.00 93.25 95 ARG A O 1
ATOM 765 N N . LEU A 1 96 ? -8.273 -1.212 -4.505 1.00 94.38 96 LEU A N 1
ATOM 766 C CA . LEU A 1 96 ? -7.435 -1.618 -3.369 1.00 94.38 96 LEU A CA 1
ATOM 767 C C . LEU A 1 96 ? -7.917 -2.883 -2.660 1.00 94.38 96 LEU A C 1
ATOM 769 O O . LEU A 1 96 ? -7.140 -3.490 -1.928 1.00 94.38 96 LEU A O 1
ATOM 773 N N . LEU A 1 97 ? -9.177 -3.285 -2.837 1.00 94.81 97 LEU A N 1
ATOM 774 C CA . LEU A 1 97 ? -9.765 -4.391 -2.083 1.00 94.81 97 LEU A CA 1
ATOM 775 C C . LEU A 1 97 ? -10.213 -5.545 -2.984 1.00 94.81 97 LEU A C 1
ATOM 777 O O . LEU A 1 97 ? -10.641 -5.363 -4.120 1.00 94.81 97 LEU A O 1
ATOM 781 N N . THR A 1 98 ? -10.162 -6.758 -2.447 1.00 95.00 98 THR A N 1
ATOM 782 C CA . THR A 1 98 ? -10.769 -7.951 -3.042 1.00 95.00 98 THR A CA 1
ATOM 783 C C . THR A 1 98 ? -11.973 -8.348 -2.201 1.00 95.00 98 THR A C 1
ATOM 785 O O . THR A 1 98 ? -11.859 -8.570 -0.991 1.00 95.00 98 THR A O 1
ATOM 788 N N . GLU A 1 99 ? -13.146 -8.408 -2.830 1.00 93.62 99 GLU A N 1
ATOM 789 C CA . GLU A 1 99 ? -14.388 -8.787 -2.163 1.00 93.62 99 GLU A CA 1
ATOM 790 C C . GLU A 1 99 ? -14.521 -10.307 -2.056 1.00 93.62 99 GLU A C 1
ATOM 792 O O . GLU A 1 99 ? -14.319 -11.039 -3.019 1.00 93.62 99 GLU A O 1
ATOM 797 N N . GLY A 1 100 ? -14.920 -10.782 -0.881 1.00 89.38 100 GLY A N 1
ATOM 798 C CA . GLY A 1 100 ? -15.368 -12.151 -0.670 1.00 89.38 100 GLY A CA 1
ATOM 799 C C . GLY A 1 100 ? -16.653 -12.200 0.152 1.00 89.38 100 GLY A C 1
ATOM 800 O O . GLY A 1 100 ? -17.136 -11.192 0.671 1.00 89.38 100 GLY A O 1
ATOM 801 N N . ASN A 1 101 ? -17.191 -13.406 0.349 1.00 84.50 101 ASN A N 1
ATOM 802 C CA . ASN A 1 101 ? -18.461 -13.601 1.065 1.00 84.50 101 ASN A CA 1
ATOM 803 C C . ASN A 1 101 ? -18.476 -13.011 2.484 1.00 84.50 101 ASN A C 1
ATOM 805 O O . ASN A 1 101 ? -19.513 -12.550 2.951 1.00 84.50 101 ASN A O 1
ATOM 809 N N . ARG A 1 102 ? -17.329 -13.013 3.175 1.00 85.19 102 ARG A N 1
ATOM 810 C CA . ARG A 1 102 ? -17.210 -12.557 4.571 1.00 85.19 102 ARG A CA 1
ATOM 811 C C . ARG A 1 102 ? -16.781 -11.093 4.721 1.00 85.19 102 ARG A C 1
ATOM 813 O O . ARG A 1 102 ? -16.724 -10.609 5.847 1.00 85.19 102 ARG A O 1
ATOM 820 N N . GLY A 1 103 ? -16.474 -10.393 3.628 1.00 92.75 103 GLY A N 1
ATOM 821 C CA . GLY A 1 103 ? -15.947 -9.031 3.687 1.00 92.75 103 GLY A CA 1
ATOM 822 C C . GLY A 1 103 ? -14.895 -8.742 2.625 1.00 92.75 103 GLY A C 1
ATOM 823 O O . GLY A 1 103 ? -14.882 -9.373 1.572 1.00 92.75 103 GLY A O 1
ATOM 824 N N . PHE A 1 104 ? -14.002 -7.806 2.920 1.00 95.06 104 PHE A N 1
ATOM 825 C CA . PHE A 1 104 ? -12.942 -7.364 2.021 1.00 95.06 104 PHE A CA 1
ATOM 826 C C . PHE A 1 104 ? -11.569 -7.775 2.539 1.00 95.06 104 PHE A C 1
ATOM 828 O O . PHE A 1 104 ? -11.344 -7.843 3.745 1.00 95.06 104 PHE A O 1
ATOM 835 N N . LYS A 1 105 ? -10.647 -8.042 1.621 1.00 94.12 105 LYS A N 1
ATOM 836 C CA . LYS A 1 105 ? -9.213 -8.186 1.893 1.00 94.12 105 LYS A CA 1
ATOM 837 C C . LYS A 1 105 ? -8.448 -7.139 1.101 1.00 94.12 105 LYS A C 1
ATOM 839 O O . LYS A 1 105 ? -8.952 -6.677 0.082 1.00 94.12 105 LYS A O 1
ATOM 844 N N . LEU A 1 106 ? -7.235 -6.811 1.535 1.00 94.38 106 LEU A N 1
ATOM 845 C CA . LEU A 1 106 ? -6.337 -5.995 0.726 1.00 94.38 106 LEU A CA 1
ATOM 846 C C . LEU A 1 106 ? -5.975 -6.758 -0.553 1.00 94.38 106 LEU A C 1
ATOM 848 O O . LEU A 1 106 ? -5.645 -7.944 -0.491 1.00 94.38 106 LEU A O 1
ATOM 852 N N . ARG A 1 107 ? -6.068 -6.091 -1.701 1.00 94.81 107 ARG A N 1
ATOM 853 C CA . ARG A 1 107 ? -5.661 -6.649 -2.988 1.00 94.81 107 ARG A CA 1
ATOM 854 C C . ARG A 1 107 ? -4.153 -6.504 -3.131 1.00 94.81 107 ARG A C 1
ATOM 856 O O . ARG A 1 107 ? -3.637 -5.396 -3.025 1.00 94.81 107 ARG A O 1
ATOM 863 N N . LEU A 1 108 ? -3.471 -7.616 -3.389 1.00 93.44 108 LEU A N 1
ATOM 864 C CA . LEU A 1 108 ? -2.037 -7.637 -3.689 1.00 93.44 108 LEU A CA 1
ATOM 865 C C . LEU A 1 108 ? -1.743 -7.866 -5.171 1.00 93.44 108 LEU A C 1
ATOM 867 O O . LEU A 1 108 ? -0.637 -7.567 -5.609 1.00 93.44 108 LEU A O 1
ATOM 871 N N . ASP A 1 109 ? -2.724 -8.352 -5.933 1.00 92.50 109 ASP A N 1
ATOM 872 C CA . ASP A 1 109 ? -2.582 -8.552 -7.372 1.00 92.50 109 ASP A CA 1
ATOM 873 C C . ASP A 1 109 ? -2.228 -7.224 -8.068 1.00 92.50 109 ASP A C 1
ATOM 875 O O . ASP A 1 109 ? -2.738 -6.163 -7.653 1.00 92.50 109 ASP A O 1
ATOM 879 N N . PRO A 1 110 ? -1.359 -7.264 -9.096 1.00 91.88 110 PRO A N 1
ATOM 880 C CA . PRO A 1 110 ? -0.999 -6.078 -9.859 1.00 91.88 110 PRO A CA 1
ATOM 881 C C . PRO A 1 110 ? -2.246 -5.478 -10.534 1.00 91.88 110 PRO A C 1
ATOM 883 O O . PRO A 1 110 ? -3.131 -6.224 -10.963 1.00 91.88 110 PRO A O 1
ATOM 886 N N . PRO A 1 111 ? -2.367 -4.140 -10.601 1.00 90.81 111 PRO A N 1
ATOM 887 C CA . PRO A 1 111 ? -3.408 -3.501 -11.402 1.00 90.81 111 PRO A CA 1
ATOM 888 C C . PRO A 1 111 ? -3.180 -3.766 -12.900 1.00 90.81 111 PRO A C 1
ATOM 890 O O . PRO A 1 111 ? -2.044 -3.956 -13.325 1.00 90.81 111 PRO A O 1
ATOM 893 N N . GLU A 1 112 ? -4.249 -3.739 -13.702 1.00 86.00 112 GLU A N 1
ATOM 894 C CA . GLU A 1 112 ? -4.169 -3.942 -15.164 1.00 86.00 112 GLU A CA 1
ATOM 895 C C . GLU A 1 112 ? -3.358 -2.847 -15.870 1.00 86.00 112 GLU A C 1
ATOM 897 O O . GLU A 1 112 ? -2.678 -3.105 -16.858 1.00 86.00 112 GLU A O 1
ATOM 902 N N . SER A 1 113 ? -3.424 -1.619 -15.357 1.00 84.56 113 SER A N 1
ATOM 903 C CA . SER A 1 113 ? -2.679 -0.478 -15.876 1.00 84.56 113 SER A CA 1
ATOM 904 C C . SER A 1 113 ? -2.340 0.495 -14.756 1.00 84.56 113 SER A C 1
ATOM 906 O O . SER A 1 113 ? -3.133 0.685 -13.831 1.00 84.56 113 SER A O 1
ATOM 908 N N . VAL A 1 114 ? -1.190 1.151 -14.884 1.00 86.94 114 VAL A N 1
ATOM 909 C CA . VAL A 1 114 ? -0.786 2.286 -14.052 1.00 86.94 114 VAL A CA 1
ATOM 910 C C . VAL A 1 114 ? -0.968 3.571 -14.864 1.00 86.94 114 VAL A C 1
ATOM 912 O O . VAL A 1 114 ? -0.781 3.578 -16.077 1.00 86.94 114 VAL A O 1
ATOM 915 N N . SER A 1 115 ? -1.383 4.634 -14.189 1.00 86.56 115 SER A N 1
ATOM 916 C CA . SER A 1 115 ? -1.633 5.969 -14.746 1.00 86.56 115 SER A CA 1
ATOM 917 C C . SER A 1 115 ? -1.362 7.030 -13.680 1.00 86.56 115 SER A C 1
ATOM 919 O O . SER A 1 115 ? -1.337 6.676 -12.505 1.00 86.56 115 SER A O 1
ATOM 921 N N . ALA A 1 116 ? -1.364 8.314 -14.037 1.00 82.81 116 ALA A N 1
ATOM 922 C CA . ALA A 1 116 ? -1.201 9.432 -13.095 1.00 82.81 116 ALA A CA 1
ATOM 923 C C . ALA A 1 116 ? -2.175 9.453 -11.901 1.00 82.81 116 ALA A C 1
ATOM 925 O O . ALA A 1 116 ? -1.850 9.970 -10.837 1.00 82.81 116 ALA A O 1
ATOM 926 N N . ASP A 1 117 ? -3.371 8.869 -12.035 1.00 87.12 117 ASP A N 1
ATOM 927 C CA . ASP A 1 117 ? -4.310 8.694 -10.914 1.00 87.12 117 ASP A CA 1
ATOM 928 C C . ASP A 1 117 ? -4.057 7.403 -10.097 1.00 87.12 117 ASP A C 1
ATOM 930 O O . ASP A 1 117 ? -4.836 7.019 -9.230 1.00 87.12 117 ASP A O 1
ATOM 934 N N . SER A 1 118 ? -2.993 6.655 -10.357 1.00 90.62 118 SER A N 1
ATOM 935 C CA . SER A 1 118 ? -2.644 5.480 -9.554 1.00 90.62 118 SER A CA 1
ATOM 936 C C . SER A 1 118 ? -1.995 5.913 -8.252 1.00 90.62 118 SER A C 1
ATOM 938 O O . SER A 1 118 ? -1.117 6.768 -8.225 1.00 90.62 118 SER A O 1
ATOM 940 N N . SER A 1 119 ? -2.430 5.307 -7.154 1.00 92.56 119 SER A N 1
ATOM 941 C CA . SER A 1 119 ? -1.771 5.499 -5.864 1.00 92.56 119 SER A CA 1
ATOM 942 C C . SER A 1 119 ? -0.359 4.909 -5.872 1.00 92.56 119 SER A C 1
ATOM 944 O O . SER A 1 119 ? -0.090 3.928 -6.571 1.00 92.56 119 SER A O 1
ATOM 946 N N . THR A 1 120 ? 0.538 5.437 -5.039 1.00 93.69 120 THR A N 1
ATOM 947 C CA . THR A 1 120 ? 1.884 4.861 -4.856 1.00 93.69 120 THR A CA 1
ATOM 948 C C . THR A 1 120 ? 1.817 3.370 -4.483 1.00 93.69 120 THR A C 1
ATOM 950 O O . THR A 1 120 ? 2.6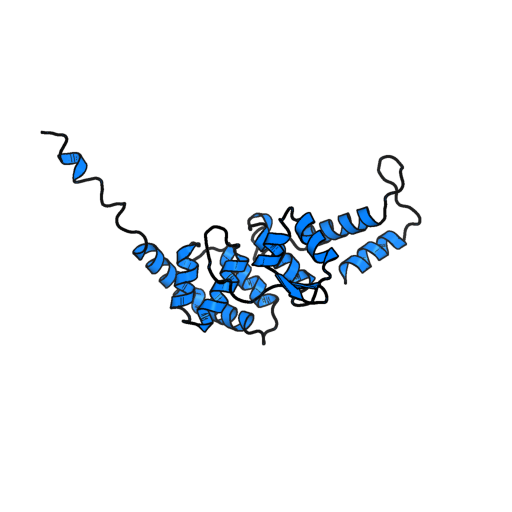27 2.569 -4.947 1.00 93.69 120 THR A O 1
ATOM 953 N N . PHE A 1 121 ? 0.803 2.961 -3.712 1.00 94.31 121 PHE A N 1
ATOM 954 C CA . PHE A 1 121 ? 0.548 1.551 -3.392 1.00 94.31 121 PHE A CA 1
ATOM 955 C C . PHE A 1 121 ? 0.138 0.700 -4.610 1.00 94.31 121 PHE A C 1
ATOM 957 O O . PHE A 1 121 ? 0.525 -0.463 -4.719 1.00 94.31 121 PHE A O 1
ATOM 964 N N . GLU A 1 122 ? -0.651 1.243 -5.542 1.00 94.44 122 GLU A N 1
ATOM 965 C CA . GLU A 1 122 ? -0.962 0.572 -6.814 1.00 94.44 122 GLU A CA 1
ATOM 966 C C . GLU A 1 122 ? 0.284 0.380 -7.672 1.00 94.44 122 GLU A C 1
ATOM 968 O O . GLU A 1 122 ? 0.472 -0.698 -8.234 1.00 94.44 122 GLU A O 1
ATOM 973 N N . VAL A 1 123 ? 1.159 1.383 -7.712 1.00 93.69 123 VAL A N 1
ATOM 974 C CA . VAL A 1 123 ? 2.407 1.318 -8.477 1.00 93.69 123 VAL A CA 1
ATOM 975 C C . VAL A 1 123 ? 3.353 0.283 -7.884 1.00 93.69 123 VAL A C 1
ATOM 977 O O . VAL A 1 123 ? 3.879 -0.545 -8.621 1.00 93.69 123 VAL A O 1
ATOM 980 N N . ALA A 1 124 ? 3.489 0.221 -6.557 1.00 94.50 124 ALA A N 1
ATOM 981 C CA . ALA A 1 124 ? 4.264 -0.832 -5.902 1.00 94.50 124 ALA A CA 1
ATOM 982 C C . ALA A 1 124 ? 3.737 -2.245 -6.240 1.00 94.50 124 ALA A C 1
ATOM 984 O O . ALA A 1 124 ? 4.521 -3.162 -6.491 1.00 94.50 124 ALA A O 1
ATOM 985 N N . ARG A 1 125 ? 2.411 -2.436 -6.329 1.00 95.00 125 ARG A N 1
ATOM 986 C CA . ARG A 1 125 ? 1.827 -3.710 -6.797 1.00 95.00 125 ARG A CA 1
ATOM 987 C C . ARG A 1 125 ? 2.106 -3.981 -8.271 1.00 95.00 125 ARG A C 1
ATOM 989 O O . ARG A 1 125 ? 2.410 -5.117 -8.623 1.00 95.00 125 ARG A O 1
ATOM 996 N N . ALA A 1 126 ? 2.035 -2.961 -9.120 1.00 94.75 126 ALA A N 1
ATOM 997 C CA . ALA A 1 126 ? 2.374 -3.088 -10.533 1.00 94.75 126 ALA A CA 1
ATOM 998 C C . ALA A 1 126 ? 3.847 -3.469 -10.730 1.00 94.75 126 ALA A C 1
ATOM 1000 O O . ALA A 1 126 ? 4.138 -4.347 -11.534 1.00 94.75 126 ALA A O 1
ATOM 1001 N N . MET A 1 127 ? 4.763 -2.899 -9.939 1.00 94.56 127 MET A N 1
ATOM 1002 C CA . MET A 1 127 ? 6.176 -3.287 -9.931 1.00 94.56 127 MET A CA 1
ATOM 1003 C C . MET A 1 127 ? 6.342 -4.772 -9.590 1.00 94.56 127 MET A C 1
ATOM 1005 O O . MET A 1 127 ? 7.084 -5.477 -10.268 1.00 94.56 127 MET A O 1
ATOM 1009 N N . ALA A 1 128 ? 5.630 -5.275 -8.577 1.00 95.12 128 ALA A N 1
ATOM 1010 C CA . ALA A 1 128 ? 5.680 -6.694 -8.231 1.00 95.12 128 ALA A CA 1
ATOM 1011 C C . ALA A 1 128 ? 5.186 -7.600 -9.375 1.00 95.12 128 ALA A C 1
ATOM 1013 O O . ALA A 1 128 ? 5.803 -8.630 -9.633 1.00 95.12 128 ALA A O 1
ATOM 1014 N N . GLY A 1 129 ? 4.119 -7.206 -10.080 1.00 94.75 129 GLY A N 1
ATOM 1015 C CA . GLY A 1 129 ? 3.638 -7.918 -11.270 1.00 94.75 129 GLY A CA 1
ATOM 1016 C C . GLY A 1 129 ? 4.639 -7.887 -12.427 1.00 94.75 129 GLY A C 1
ATOM 1017 O O . GLY A 1 129 ? 4.994 -8.932 -12.964 1.00 94.75 129 GLY A O 1
ATOM 1018 N N . ALA A 1 130 ? 5.165 -6.704 -12.748 1.00 94.19 130 ALA A N 1
ATOM 1019 C CA . ALA A 1 130 ? 6.137 -6.504 -13.821 1.00 94.19 130 ALA A CA 1
ATOM 1020 C C . ALA A 1 130 ? 7.436 -7.293 -13.593 1.00 94.19 130 ALA A C 1
ATOM 1022 O O . ALA A 1 130 ? 8.031 -7.812 -14.539 1.00 94.19 130 ALA A O 1
ATOM 1023 N N . TRP A 1 131 ? 7.861 -7.442 -12.336 1.00 95.25 131 TRP A N 1
ATOM 1024 C CA . TRP A 1 131 ? 9.017 -8.267 -11.994 1.00 95.25 131 TRP A CA 1
ATOM 1025 C C . TRP A 1 131 ? 8.845 -9.724 -12.428 1.00 95.25 131 TRP A C 1
ATOM 1027 O O . TRP A 1 131 ? 9.790 -10.325 -12.937 1.00 95.25 131 TRP A O 1
ATOM 1037 N N . ASP A 1 132 ? 7.646 -10.280 -12.264 1.00 90.75 132 ASP A N 1
ATOM 1038 C CA . ASP A 1 132 ? 7.364 -11.662 -12.645 1.00 90.75 132 ASP A CA 1
ATOM 1039 C C . ASP A 1 132 ? 7.259 -11.854 -14.168 1.00 90.75 132 ASP A C 1
ATOM 1041 O O . ASP A 1 132 ? 7.460 -12.965 -14.655 1.00 90.75 132 ASP A O 1
ATOM 1045 N N . GLU A 1 133 ? 6.959 -10.791 -14.917 1.00 90.06 133 GLU A N 1
ATOM 1046 C CA . GLU A 1 133 ? 6.832 -10.823 -16.379 1.00 90.06 133 GLU A CA 1
ATOM 1047 C C . GLU A 1 133 ? 8.168 -10.604 -17.099 1.00 90.06 133 GLU A C 1
ATOM 1049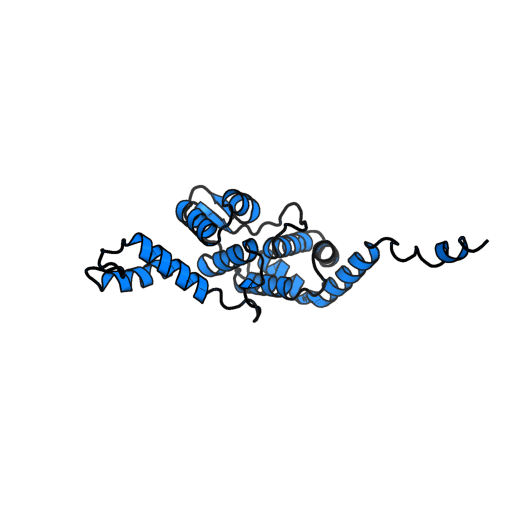 O O . GLU A 1 133 ? 8.457 -11.281 -18.085 1.00 90.06 133 GLU A O 1
ATOM 1054 N N . GLY A 1 134 ? 8.992 -9.670 -16.614 1.00 88.56 134 GLY A N 1
ATOM 1055 C CA . GLY A 1 134 ? 10.197 -9.232 -17.326 1.00 88.56 134 GLY A CA 1
ATOM 1056 C C . GLY A 1 134 ? 11.325 -8.703 -16.442 1.00 88.56 134 GLY A C 1
ATOM 1057 O O . GLY A 1 134 ? 12.261 -8.084 -16.947 1.00 88.56 134 GLY A O 1
ATOM 1058 N N . GLY A 1 135 ? 11.264 -8.930 -15.126 1.00 92.62 135 GLY A N 1
ATOM 1059 C CA . GLY A 1 135 ? 12.332 -8.567 -14.196 1.00 92.62 135 GLY A CA 1
ATOM 1060 C C . GLY A 1 135 ? 12.641 -7.066 -14.180 1.00 92.62 135 GLY A C 1
ATOM 1061 O O . GLY A 1 135 ? 11.748 -6.224 -14.108 1.00 92.62 135 GLY A O 1
ATOM 1062 N N . THR A 1 136 ? 13.928 -6.721 -14.216 1.00 92.88 136 THR A N 1
ATOM 1063 C CA . THR A 1 136 ? 14.427 -5.348 -14.032 1.00 92.88 136 THR A CA 1
ATOM 1064 C C . THR A 1 136 ? 13.907 -4.362 -15.085 1.00 92.88 136 THR A C 1
ATOM 1066 O O . THR A 1 136 ? 13.553 -3.241 -14.728 1.00 92.88 136 THR A O 1
ATOM 1069 N N . GLU A 1 137 ? 13.842 -4.756 -16.360 1.00 92.19 137 GLU A N 1
ATOM 1070 C CA . GLU A 1 137 ? 13.419 -3.866 -17.456 1.00 92.19 137 GLU A CA 1
ATOM 1071 C C . GLU A 1 137 ? 11.927 -3.532 -17.378 1.00 92.19 137 GLU A C 1
ATOM 1073 O O . GLU A 1 137 ? 11.544 -2.368 -17.492 1.00 92.19 137 GLU A O 1
ATOM 1078 N N . ALA A 1 138 ? 11.089 -4.534 -17.103 1.00 92.12 138 ALA A N 1
ATOM 1079 C CA . ALA A 1 138 ? 9.651 -4.337 -16.957 1.00 92.12 138 ALA A CA 1
ATOM 1080 C C . ALA A 1 138 ? 9.323 -3.421 -15.764 1.00 92.12 138 ALA A C 1
ATOM 1082 O O . ALA A 1 138 ? 8.509 -2.506 -15.885 1.00 92.12 138 ALA A O 1
ATOM 1083 N N . VAL A 1 139 ? 10.008 -3.598 -14.626 1.00 92.50 139 VAL A N 1
ATOM 1084 C CA . VAL A 1 139 ? 9.837 -2.719 -13.455 1.00 92.50 139 VAL A CA 1
ATOM 1085 C C . VAL A 1 139 ? 10.309 -1.295 -13.745 1.00 92.50 139 VAL A C 1
ATOM 1087 O O . VAL A 1 139 ? 9.648 -0.338 -13.342 1.00 92.50 139 VAL A O 1
ATOM 1090 N N . ALA A 1 140 ? 11.421 -1.137 -14.467 1.00 91.56 140 ALA A N 1
ATOM 1091 C CA . ALA A 1 140 ? 11.901 0.176 -14.880 1.00 91.56 140 ALA A CA 1
ATOM 1092 C C . ALA A 1 140 ? 10.877 0.910 -15.760 1.00 91.56 140 ALA A C 1
ATOM 1094 O O . ALA A 1 140 ? 10.674 2.107 -15.569 1.00 91.56 140 ALA A O 1
ATOM 1095 N N . GLY A 1 141 ? 10.185 0.196 -16.656 1.00 89.75 141 GLY A N 1
ATOM 1096 C CA . GLY A 1 141 ? 9.097 0.751 -17.466 1.00 89.75 141 GLY A CA 1
ATOM 1097 C C . GLY A 1 141 ? 7.916 1.259 -16.632 1.00 89.75 141 GLY A C 1
ATOM 1098 O O . GLY A 1 141 ? 7.411 2.347 -16.893 1.00 89.75 141 GLY A O 1
ATOM 1099 N N . VAL A 1 142 ? 7.522 0.523 -15.585 1.00 90.25 142 VAL A N 1
ATOM 1100 C CA . VAL A 1 142 ? 6.455 0.951 -14.658 1.00 90.25 142 VAL A CA 1
ATOM 1101 C C . VAL A 1 142 ? 6.842 2.224 -13.900 1.00 90.25 142 VAL A C 1
ATOM 1103 O O . VAL A 1 142 ? 6.020 3.124 -13.758 1.00 90.25 142 VAL A O 1
ATOM 1106 N N . ILE A 1 143 ? 8.087 2.318 -13.423 1.00 89.62 143 ILE A N 1
ATOM 1107 C CA . ILE A 1 143 ? 8.566 3.502 -12.692 1.00 89.62 143 ILE A CA 1
ATOM 1108 C C . ILE A 1 143 ? 8.659 4.709 -13.627 1.00 89.62 143 ILE A C 1
ATOM 1110 O O . ILE A 1 143 ? 8.173 5.782 -13.280 1.00 89.62 143 ILE A O 1
ATOM 1114 N N . ALA A 1 144 ? 9.235 4.525 -14.817 1.00 86.12 144 ALA A N 1
ATOM 1115 C CA . ALA A 1 144 ? 9.468 5.593 -15.787 1.00 86.12 144 ALA A CA 1
ATOM 1116 C C . ALA A 1 144 ? 8.186 6.293 -16.266 1.00 86.12 144 ALA A C 1
ATOM 1118 O O . ALA A 1 144 ? 8.265 7.427 -16.738 1.00 86.12 144 ALA A O 1
ATOM 1119 N N . ALA A 1 145 ? 7.034 5.622 -16.161 1.00 78.06 145 ALA A N 1
ATOM 1120 C CA . ALA A 1 145 ? 5.744 6.157 -16.574 1.00 78.06 145 ALA A CA 1
ATOM 1121 C C . ALA A 1 145 ? 5.205 7.247 -15.632 1.00 78.06 145 ALA A C 1
ATOM 1123 O O . ALA A 1 145 ? 4.567 8.179 -16.107 1.00 78.06 145 ALA A O 1
ATOM 1124 N N . GLU A 1 146 ? 5.447 7.144 -14.320 1.00 72.81 146 GLU A N 1
ATOM 1125 C CA . GLU A 1 146 ? 4.731 7.969 -13.328 1.00 72.81 146 GLU A CA 1
ATOM 1126 C C . GLU A 1 146 ? 5.607 8.540 -12.204 1.00 72.81 146 GLU A C 1
ATOM 1128 O O . GLU A 1 146 ? 5.183 9.460 -11.507 1.00 72.81 146 GLU A O 1
ATOM 1133 N N . PHE A 1 147 ? 6.824 8.027 -11.999 1.00 71.50 147 PHE A N 1
ATOM 1134 C CA . PHE A 1 147 ? 7.668 8.402 -10.864 1.00 71.50 147 PHE A CA 1
ATOM 1135 C C . PHE A 1 147 ? 9.062 8.829 -11.310 1.00 71.50 147 PHE A C 1
ATOM 1137 O O . PHE A 1 147 ? 9.644 8.294 -12.256 1.00 71.50 147 PHE A O 1
ATOM 1144 N N . ALA A 1 148 ? 9.654 9.760 -10.558 1.00 71.06 148 ALA A N 1
ATOM 1145 C CA . ALA A 1 148 ? 11.093 9.945 -10.625 1.00 71.06 148 ALA A CA 1
ATOM 1146 C C . ALA A 1 148 ? 11.765 8.616 -10.245 1.00 71.06 148 ALA A C 1
ATOM 1148 O O . ALA A 1 148 ? 11.375 7.967 -9.275 1.00 71.06 148 ALA A O 1
ATOM 1149 N N . ALA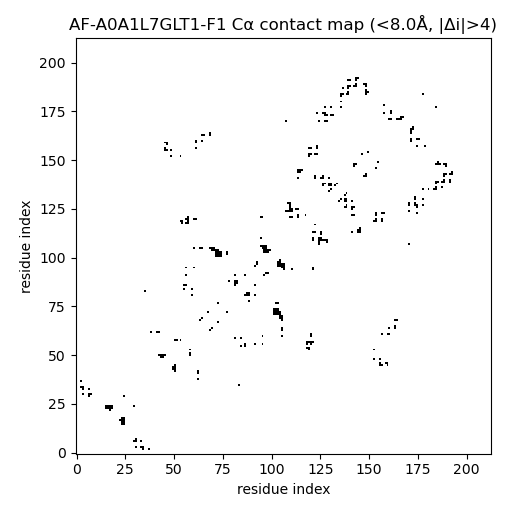 A 1 149 ? 12.801 8.218 -10.983 1.00 67.44 149 ALA A N 1
ATOM 1150 C CA . ALA A 1 149 ? 13.461 6.920 -10.820 1.00 67.44 149 ALA A CA 1
ATOM 1151 C C . ALA A 1 149 ? 13.934 6.606 -9.383 1.00 67.44 149 ALA A C 1
ATOM 1153 O O . ALA A 1 149 ? 14.160 5.444 -9.039 1.00 67.44 149 ALA A O 1
ATOM 1154 N N . ASN A 1 150 ? 14.093 7.634 -8.546 1.00 77.00 150 ASN A N 1
ATOM 1155 C CA . ASN A 1 150 ? 14.502 7.532 -7.151 1.00 77.00 150 ASN A CA 1
ATOM 1156 C C . ASN A 1 150 ? 13.500 8.198 -6.190 1.00 77.00 150 ASN A C 1
ATOM 1158 O O . ASN A 1 150 ? 13.909 8.823 -5.214 1.00 77.00 150 ASN A O 1
ATOM 1162 N N . ASP A 1 151 ? 12.201 8.125 -6.495 1.00 87.44 151 ASP A N 1
ATOM 1163 C CA . ASP A 1 151 ? 11.162 8.698 -5.640 1.00 87.44 151 ASP A CA 1
ATOM 1164 C C . ASP A 1 151 ? 11.185 8.045 -4.237 1.00 87.44 151 ASP A C 1
ATOM 1166 O O . ASP A 1 151 ? 10.948 6.83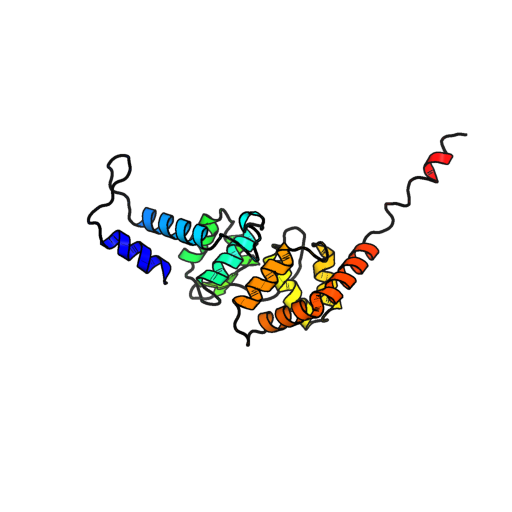4 -4.112 1.00 87.44 151 ASP A O 1
ATOM 1170 N N . PRO A 1 152 ? 11.471 8.817 -3.169 1.00 89.38 152 PRO A N 1
ATOM 1171 C CA . PRO A 1 152 ? 11.572 8.284 -1.816 1.00 89.38 152 PRO A CA 1
ATOM 1172 C C . PRO A 1 152 ? 10.230 7.759 -1.286 1.00 89.38 152 PRO A C 1
ATOM 1174 O O . PRO A 1 152 ? 10.217 6.798 -0.518 1.00 89.38 152 PRO A O 1
ATOM 1177 N N . HIS A 1 153 ? 9.095 8.319 -1.715 1.00 90.69 153 HIS A N 1
ATOM 1178 C CA . HIS A 1 153 ? 7.764 7.857 -1.319 1.00 90.69 153 HIS A CA 1
ATOM 1179 C C . HIS A 1 153 ? 7.484 6.462 -1.868 1.00 90.69 153 HIS A C 1
ATOM 1181 O O . HIS A 1 153 ? 6.991 5.597 -1.142 1.00 90.69 153 HIS A O 1
ATOM 1187 N N . LEU A 1 154 ? 7.842 6.212 -3.128 1.00 91.38 154 LEU A N 1
ATOM 1188 C CA . LEU A 1 154 ? 7.674 4.894 -3.734 1.00 91.38 154 LEU A CA 1
ATOM 1189 C C . LEU A 1 154 ? 8.479 3.831 -2.980 1.00 91.38 154 LEU A C 1
ATOM 1191 O O . LEU A 1 154 ? 7.937 2.791 -2.597 1.00 91.38 154 LEU A O 1
ATOM 1195 N N . TRP A 1 155 ? 9.752 4.112 -2.706 1.00 91.94 155 TRP A N 1
ATOM 1196 C CA . TRP A 1 155 ? 10.622 3.177 -1.995 1.00 91.94 155 TRP A CA 1
ATOM 1197 C C . TRP A 1 155 ? 10.204 2.955 -0.537 1.00 91.94 155 TRP A C 1
ATOM 1199 O O . TRP A 1 155 ? 10.275 1.818 -0.062 1.00 91.94 155 TRP A O 1
ATOM 1209 N N . ALA A 1 156 ? 9.675 3.979 0.137 1.00 92.94 156 ALA A N 1
ATOM 1210 C CA . ALA A 1 156 ? 9.111 3.847 1.478 1.00 92.94 156 ALA A CA 1
ATOM 1211 C C . ALA A 1 156 ? 7.898 2.895 1.504 1.00 92.94 156 ALA A C 1
ATOM 1213 O O . ALA A 1 156 ? 7.790 2.046 2.392 1.00 92.94 156 ALA A O 1
ATOM 1214 N N . VAL A 1 157 ? 7.010 2.976 0.503 1.00 93.75 157 VAL A N 1
ATOM 1215 C CA . VAL A 1 157 ? 5.864 2.054 0.363 1.00 93.75 157 VAL A CA 1
ATOM 1216 C C . VAL A 1 157 ? 6.327 0.633 0.068 1.00 93.75 157 VAL A C 1
ATOM 1218 O O . VAL A 1 157 ? 5.849 -0.305 0.706 1.00 93.75 157 VAL A O 1
ATOM 1221 N N . VAL A 1 158 ? 7.290 0.458 -0.839 1.00 93.94 158 VAL A N 1
ATOM 1222 C CA . VAL A 1 158 ? 7.876 -0.859 -1.132 1.00 93.94 158 VAL A CA 1
ATOM 1223 C C . VAL A 1 158 ? 8.485 -1.478 0.132 1.00 93.94 158 VAL A C 1
ATOM 1225 O O . VAL A 1 158 ? 8.244 -2.652 0.419 1.00 93.94 158 VAL A O 1
ATOM 1228 N N . GLY A 1 159 ? 9.228 -0.692 0.918 1.00 92.31 159 GLY A N 1
ATOM 1229 C CA . GLY A 1 159 ? 9.805 -1.122 2.193 1.00 92.31 159 GLY A CA 1
ATOM 1230 C C . GLY A 1 159 ? 8.763 -1.565 3.214 1.00 92.31 159 GLY A C 1
ATOM 1231 O O . GLY A 1 159 ? 8.887 -2.646 3.795 1.00 92.31 159 GLY A O 1
ATOM 1232 N N . ASP A 1 160 ? 7.703 -0.779 3.393 1.00 91.75 160 ASP A N 1
ATOM 1233 C CA . ASP A 1 160 ? 6.619 -1.126 4.311 1.00 91.75 160 ASP A CA 1
ATOM 1234 C C . ASP A 1 160 ? 5.893 -2.398 3.873 1.00 91.75 160 ASP A C 1
ATOM 1236 O O . ASP A 1 160 ? 5.728 -3.310 4.685 1.00 91.75 160 ASP A O 1
ATOM 1240 N N . MET A 1 161 ? 5.572 -2.527 2.581 1.00 93.75 161 MET A N 1
ATOM 1241 C CA . MET A 1 161 ? 4.942 -3.732 2.040 1.00 93.75 161 MET A CA 1
ATOM 1242 C C . MET A 1 161 ? 5.782 -4.983 2.315 1.00 93.75 161 MET A C 1
ATOM 1244 O O . MET A 1 161 ? 5.242 -5.977 2.802 1.00 93.75 161 MET A O 1
ATOM 1248 N N . VAL A 1 162 ? 7.095 -4.940 2.064 1.00 93.44 162 VAL A N 1
ATOM 1249 C CA . VAL A 1 162 ? 8.009 -6.061 2.352 1.00 93.44 162 VAL A CA 1
ATOM 1250 C C . VAL A 1 162 ? 8.037 -6.389 3.847 1.00 93.44 162 VAL A C 1
ATOM 1252 O O . VAL A 1 162 ? 8.033 -7.564 4.208 1.00 93.44 162 VAL A O 1
ATOM 1255 N N . SER A 1 163 ? 8.022 -5.378 4.720 1.00 91.00 163 SER A N 1
ATOM 1256 C CA . SER A 1 163 ? 8.058 -5.584 6.175 1.00 91.00 163 SER A CA 1
ATOM 1257 C C . SER A 1 163 ? 6.781 -6.217 6.743 1.00 91.00 163 SER A C 1
ATOM 1259 O O . SER A 1 163 ? 6.836 -6.924 7.749 1.00 91.00 163 SER A O 1
ATOM 1261 N N . GLN A 1 164 ? 5.631 -5.964 6.111 1.00 89.94 164 GLN A N 1
ATOM 1262 C CA . GLN A 1 164 ? 4.321 -6.409 6.590 1.00 89.94 164 GLN A CA 1
ATOM 1263 C C . GLN A 1 164 ? 3.875 -7.747 5.985 1.00 89.94 164 GLN A C 1
ATOM 1265 O O . GLN A 1 164 ? 3.039 -8.442 6.569 1.00 89.94 164 GLN A O 1
ATOM 1270 N N . LEU A 1 165 ? 4.368 -8.108 4.797 1.00 91.06 165 LEU A N 1
ATOM 1271 C CA . LEU A 1 165 ? 3.969 -9.341 4.121 1.00 91.06 165 LEU A CA 1
ATOM 1272 C C . LEU A 1 165 ? 4.732 -10.569 4.653 1.00 91.06 165 LEU A C 1
ATOM 1274 O O . LEU A 1 165 ? 5.910 -10.478 4.999 1.00 91.06 165 LEU A O 1
ATOM 1278 N N . PRO A 1 166 ? 4.103 -11.762 4.686 1.00 88.88 166 PRO A N 1
ATOM 1279 C CA . PRO A 1 166 ? 4.807 -12.995 5.026 1.00 88.88 166 PRO A CA 1
ATOM 1280 C C . PRO A 1 166 ? 5.955 -13.277 4.048 1.00 88.88 166 PRO A C 1
ATOM 1282 O O . PRO A 1 166 ? 5.774 -13.176 2.841 1.00 88.88 166 PRO A O 1
ATOM 1285 N N . ALA A 1 167 ? 7.102 -13.761 4.532 1.00 83.00 167 ALA A N 1
ATOM 1286 C CA . ALA A 1 167 ? 8.278 -14.026 3.686 1.00 83.00 167 ALA A CA 1
ATOM 1287 C C . ALA A 1 167 ? 8.041 -15.034 2.537 1.00 83.00 167 ALA A C 1
ATOM 1289 O O . ALA A 1 167 ? 8.773 -15.053 1.547 1.00 83.00 167 ALA A O 1
ATOM 1290 N N . ASN A 1 168 ? 7.022 -15.891 2.658 1.00 87.19 168 ASN A N 1
ATOM 1291 C CA . ASN A 1 168 ? 6.655 -16.850 1.615 1.00 87.19 168 ASN A CA 1
ATOM 1292 C C . ASN A 1 168 ? 5.755 -16.260 0.522 1.00 87.19 168 ASN A C 1
ATOM 1294 O O . ASN A 1 168 ? 5.583 -16.914 -0.510 1.00 87.19 168 ASN A O 1
ATOM 1298 N N . ASP A 1 169 ? 5.213 -15.064 0.742 1.00 91.75 169 ASP A N 1
ATOM 1299 C CA . ASP A 1 169 ? 4.330 -14.371 -0.184 1.00 91.75 169 ASP A CA 1
ATOM 1300 C C . ASP A 1 169 ? 5.057 -14.010 -1.489 1.00 91.75 169 ASP A C 1
ATOM 1302 O O . ASP A 1 169 ? 6.234 -13.638 -1.495 1.00 91.75 169 ASP A O 1
ATOM 1306 N N . ARG A 1 170 ? 4.357 -14.162 -2.617 1.00 92.31 170 ARG A N 1
ATOM 1307 C CA . ARG A 1 170 ? 4.916 -13.916 -3.953 1.00 92.31 170 ARG A CA 1
ATOM 1308 C C . ARG A 1 170 ? 5.271 -12.442 -4.145 1.00 92.31 170 ARG A C 1
ATOM 1310 O O . ARG A 1 170 ? 6.363 -12.151 -4.624 1.00 92.31 170 ARG A O 1
ATOM 1317 N N . VAL A 1 171 ? 4.399 -11.531 -3.711 1.00 92.81 171 VAL A N 1
ATOM 1318 C CA . VAL A 1 171 ? 4.620 -10.084 -3.818 1.00 92.81 171 VAL A CA 1
ATOM 1319 C C . VAL A 1 171 ? 5.775 -9.665 -2.917 1.00 92.81 171 VAL A C 1
ATOM 1321 O O . VAL A 1 171 ? 6.655 -8.936 -3.365 1.00 92.81 171 VAL A O 1
ATOM 1324 N N . ALA A 1 172 ? 5.856 -10.198 -1.693 1.00 92.62 172 ALA A N 1
ATOM 1325 C CA . ALA A 1 172 ? 6.996 -9.940 -0.806 1.00 92.62 172 ALA A CA 1
ATOM 1326 C C . ALA A 1 172 ? 8.336 -10.341 -1.444 1.00 92.62 172 ALA A C 1
ATOM 1328 O O . ALA A 1 172 ? 9.304 -9.580 -1.389 1.00 92.62 172 ALA A O 1
ATOM 1329 N N . LYS A 1 173 ? 8.396 -11.515 -2.087 1.00 94.62 173 LYS A N 1
ATOM 1330 C CA . LYS A 1 173 ? 9.600 -12.000 -2.782 1.00 94.62 173 LYS A CA 1
ATOM 1331 C C . LYS A 1 173 ? 9.974 -11.119 -3.971 1.00 94.62 173 LYS A C 1
ATOM 1333 O O . LYS A 1 173 ? 11.147 -10.767 -4.095 1.00 94.62 173 LYS A O 1
ATOM 1338 N N . ALA A 1 174 ? 8.998 -10.751 -4.800 1.00 95.31 174 ALA A N 1
ATOM 1339 C CA . ALA A 1 174 ? 9.210 -9.870 -5.945 1.00 95.31 174 ALA A CA 1
ATOM 1340 C C . ALA A 1 174 ? 9.735 -8.499 -5.493 1.00 95.31 174 ALA A C 1
ATOM 1342 O O . ALA A 1 174 ? 10.801 -8.071 -5.928 1.00 95.31 174 ALA A O 1
ATOM 1343 N N . LEU A 1 175 ? 9.066 -7.857 -4.528 1.00 94.69 175 LEU A N 1
ATOM 1344 C CA . LEU A 1 175 ? 9.486 -6.565 -3.978 1.00 94.69 175 LEU A CA 1
ATOM 1345 C C . LEU A 1 175 ? 10.859 -6.627 -3.290 1.00 94.69 175 LEU A C 1
ATOM 1347 O O . LEU A 1 175 ? 11.664 -5.713 -3.445 1.00 94.69 175 LEU A O 1
ATOM 1351 N N . THR A 1 176 ? 11.179 -7.725 -2.599 1.00 95.19 176 THR A N 1
ATOM 1352 C CA . THR A 1 176 ? 12.521 -7.938 -2.023 1.00 95.19 176 THR A CA 1
ATOM 1353 C C . THR A 1 176 ? 13.588 -8.021 -3.119 1.00 95.19 176 THR A C 1
ATOM 1355 O O . THR A 1 176 ? 14.681 -7.472 -2.975 1.00 95.19 176 THR A O 1
ATOM 1358 N N . ALA A 1 177 ? 13.300 -8.706 -4.230 1.00 94.88 177 ALA A N 1
ATOM 1359 C CA . ALA A 1 177 ? 14.217 -8.778 -5.362 1.00 94.88 177 ALA A CA 1
ATOM 1360 C C . ALA A 1 177 ? 14.368 -7.414 -6.056 1.00 94.88 177 ALA A C 1
ATOM 1362 O O . ALA A 1 177 ? 15.488 -7.026 -6.390 1.00 94.88 177 ALA A O 1
ATOM 1363 N N . ILE A 1 178 ? 13.278 -6.656 -6.185 1.00 94.81 178 ILE A N 1
ATOM 1364 C CA . ILE A 1 178 ? 13.284 -5.279 -6.689 1.00 94.81 178 ILE A CA 1
ATOM 1365 C C . ILE A 1 178 ? 14.170 -4.383 -5.814 1.00 94.81 178 ILE A C 1
ATOM 1367 O O . ILE A 1 178 ? 15.048 -3.712 -6.346 1.00 94.81 178 ILE A O 1
ATOM 1371 N N . GLN A 1 179 ? 14.025 -4.423 -4.484 1.00 93.81 179 GLN A N 1
ATOM 1372 C CA . GLN A 1 179 ? 14.867 -3.648 -3.560 1.00 93.81 179 GLN A CA 1
ATOM 1373 C C . GLN A 1 179 ? 16.358 -3.963 -3.718 1.00 93.81 179 GLN A C 1
ATOM 1375 O O . GLN A 1 179 ? 17.188 -3.058 -3.731 1.00 93.81 179 GLN A O 1
ATOM 1380 N N . ARG A 1 180 ? 16.716 -5.242 -3.896 1.00 94.31 180 ARG A N 1
ATOM 1381 C CA . ARG A 1 180 ? 18.113 -5.649 -4.140 1.00 94.31 180 ARG A CA 1
ATOM 1382 C C . ARG A 1 180 ? 18.673 -5.100 -5.451 1.00 94.31 180 ARG A C 1
ATOM 1384 O O . ARG A 1 180 ? 19.879 -4.907 -5.552 1.00 94.31 180 ARG A O 1
ATOM 1391 N N . ASN A 1 181 ? 17.812 -4.856 -6.436 1.00 93.88 181 ASN A N 1
ATOM 1392 C CA . ASN A 1 181 ? 18.178 -4.345 -7.755 1.00 93.88 181 ASN A CA 1
ATOM 1393 C C . ASN A 1 181 ? 17.829 -2.857 -7.938 1.00 93.88 181 ASN A C 1
ATOM 1395 O O . ASN A 1 181 ? 17.864 -2.368 -9.066 1.00 93.88 181 ASN A O 1
ATOM 1399 N N . ALA A 1 182 ? 17.524 -2.129 -6.855 1.00 91.19 182 ALA A N 1
ATOM 1400 C CA . ALA A 1 182 ? 16.994 -0.766 -6.909 1.00 91.19 182 ALA A CA 1
ATOM 1401 C C . ALA A 1 182 ? 17.849 0.175 -7.770 1.00 91.19 182 ALA A C 1
ATOM 1403 O O . ALA A 1 182 ? 17.328 0.818 -8.672 1.00 91.19 182 ALA A O 1
ATOM 1404 N N . GLN A 1 183 ? 19.173 0.181 -7.584 1.00 90.44 183 GLN A N 1
ATOM 1405 C CA . GLN A 1 183 ? 20.074 1.045 -8.359 1.00 90.44 183 GLN A CA 1
ATOM 1406 C C . GLN A 1 183 ? 20.034 0.766 -9.869 1.00 90.44 183 GLN A C 1
ATOM 1408 O O . GLN A 1 183 ? 20.050 1.700 -10.674 1.00 90.44 183 GLN A O 1
ATOM 1413 N N . ALA A 1 184 ? 19.977 -0.510 -10.260 1.00 91.88 184 ALA A N 1
ATOM 1414 C CA . ALA A 1 184 ? 19.907 -0.904 -11.663 1.00 91.88 184 ALA A CA 1
ATOM 1415 C C . ALA A 1 184 ? 18.558 -0.503 -12.275 1.00 91.88 184 ALA A C 1
ATOM 1417 O O . ALA A 1 184 ? 18.521 0.072 -13.360 1.00 91.88 184 ALA A O 1
ATOM 1418 N N . ILE A 1 185 ? 17.466 -0.745 -11.544 1.00 92.12 185 ILE A N 1
ATOM 1419 C CA . ILE A 1 185 ? 16.105 -0.377 -11.947 1.00 92.12 185 ILE A CA 1
ATOM 1420 C C . ILE A 1 185 ? 15.984 1.142 -12.104 1.00 92.12 185 ILE A C 1
ATOM 1422 O O . ILE A 1 185 ? 15.521 1.599 -13.142 1.00 92.12 185 ILE A O 1
ATOM 1426 N N . SER A 1 186 ? 16.452 1.929 -11.131 1.00 89.56 186 SER A N 1
ATOM 1427 C CA . SER A 1 186 ? 16.425 3.394 -11.198 1.00 89.56 186 SER A CA 1
ATOM 1428 C C . SER A 1 186 ? 17.239 3.926 -12.380 1.00 89.56 186 SER A C 1
ATOM 1430 O O . SER A 1 186 ? 16.778 4.798 -13.111 1.00 89.56 186 SER A O 1
ATOM 1432 N N . SER A 1 187 ? 18.425 3.360 -12.627 1.00 90.25 187 SER A N 1
ATOM 1433 C CA . SER A 1 187 ? 19.259 3.756 -13.772 1.00 90.25 187 SER A CA 1
ATOM 1434 C C . SER A 1 187 ? 18.577 3.465 -15.113 1.00 90.25 187 SER A C 1
ATOM 1436 O O . SER A 1 187 ? 18.684 4.258 -16.046 1.00 90.25 187 SER A O 1
ATOM 1438 N N . LEU A 1 188 ? 17.877 2.332 -15.226 1.00 91.00 188 LEU A N 1
ATOM 1439 C CA . LEU A 1 188 ? 17.111 1.983 -16.424 1.00 91.00 188 LEU A CA 1
ATOM 1440 C C . LEU A 1 188 ? 15.868 2.860 -16.576 1.00 91.00 188 LEU A C 1
ATOM 1442 O O . LEU A 1 188 ? 15.625 3.360 -17.670 1.00 91.00 188 LEU A O 1
ATOM 1446 N N . ALA A 1 189 ? 15.124 3.096 -15.494 1.00 89.62 189 ALA A N 1
ATOM 1447 C CA . ALA A 1 189 ? 13.927 3.931 -15.509 1.00 89.62 189 ALA A CA 1
ATOM 1448 C C . ALA A 1 189 ? 14.259 5.350 -15.982 1.00 89.62 189 ALA A C 1
ATOM 1450 O O . ALA A 1 189 ? 13.581 5.880 -16.856 1.00 89.62 189 ALA A O 1
ATOM 1451 N N . GLN A 1 190 ? 15.366 5.920 -15.496 1.00 87.50 190 GLN A N 1
ATOM 1452 C CA . GLN A 1 190 ? 15.833 7.231 -15.938 1.00 87.50 190 GLN A CA 1
ATOM 1453 C C . GLN A 1 190 ? 16.109 7.270 -17.452 1.00 87.50 190 GLN A C 1
ATOM 1455 O O . GLN A 1 190 ? 15.645 8.181 -18.133 1.00 87.50 190 GLN A O 1
ATOM 1460 N N . ARG A 1 191 ? 16.785 6.252 -18.005 1.00 87.50 191 ARG A N 1
ATOM 1461 C CA . ARG A 1 191 ? 17.038 6.160 -19.457 1.00 87.50 191 ARG A CA 1
ATOM 1462 C C . ARG A 1 191 ? 15.750 6.025 -20.269 1.00 87.50 191 ARG A C 1
ATOM 1464 O O . ARG A 1 191 ? 15.647 6.595 -21.354 1.00 87.50 191 ARG A O 1
ATOM 1471 N N . VAL A 1 192 ? 14.778 5.264 -19.764 1.00 86.94 192 VAL A N 1
ATOM 1472 C CA . VAL A 1 192 ? 13.472 5.085 -20.416 1.00 86.94 192 VAL A CA 1
ATOM 1473 C C . VAL A 1 192 ? 12.701 6.405 -20.438 1.00 86.94 192 VAL A C 1
ATOM 1475 O O . VAL A 1 192 ? 12.179 6.774 -21.491 1.00 86.94 192 VAL A O 1
ATOM 1478 N N . SER A 1 193 ? 12.682 7.154 -19.332 1.00 83.62 193 SER A N 1
ATOM 1479 C CA . SER A 1 193 ? 12.060 8.483 -19.275 1.00 83.62 193 SER A CA 1
ATOM 1480 C C . SER A 1 193 ? 12.748 9.485 -20.211 1.00 83.62 193 SER A C 1
ATOM 1482 O O . SER A 1 193 ? 12.061 10.204 -20.932 1.00 83.62 193 SER A O 1
ATOM 1484 N N . GLU A 1 194 ? 14.086 9.492 -20.270 1.00 82.38 194 GLU A N 1
ATOM 1485 C CA . GLU A 1 194 ? 14.866 10.346 -21.185 1.00 82.38 194 GLU A CA 1
ATOM 1486 C C . GLU A 1 194 ? 14.586 10.023 -22.662 1.00 82.38 194 GLU A C 1
ATOM 1488 O O . GLU A 1 194 ? 14.464 10.927 -23.482 1.00 82.38 194 GLU A O 1
ATOM 1493 N N . THR A 1 195 ? 14.426 8.741 -23.001 1.00 79.19 195 THR A N 1
ATOM 1494 C CA . THR A 1 195 ? 14.109 8.300 -24.372 1.00 79.19 195 THR A CA 1
ATOM 1495 C C . THR A 1 195 ? 12.652 8.594 -24.750 1.00 79.19 195 THR A C 1
ATOM 1497 O O . THR A 1 195 ? 12.345 8.821 -25.918 1.00 79.19 195 THR A O 1
ATOM 1500 N N . SER A 1 196 ? 11.748 8.598 -23.767 1.00 67.94 196 SER A N 1
ATOM 1501 C CA . SER A 1 196 ? 10.312 8.831 -23.967 1.00 67.94 196 SER A CA 1
ATOM 1502 C C . SER A 1 196 ? 9.936 10.312 -24.040 1.00 67.94 196 SER A C 1
ATOM 1504 O O . SER A 1 196 ? 8.795 10.606 -24.378 1.00 67.94 196 SER A O 1
ATOM 1506 N N . MET A 1 197 ? 10.860 11.239 -23.749 1.00 57.00 197 MET A N 1
ATOM 1507 C CA . MET A 1 197 ? 10.720 12.666 -24.060 1.00 57.00 197 MET A CA 1
ATOM 1508 C C . MET A 1 197 ? 11.140 12.914 -25.520 1.00 57.00 197 MET A C 1
ATOM 1510 O O . MET A 1 197 ? 12.337 13.022 -25.792 1.00 57.00 197 MET A O 1
ATOM 1514 N N . PRO A 1 198 ? 10.212 13.045 -26.488 1.00 47.16 198 PRO A N 1
ATOM 1515 C CA . PRO A 1 198 ? 10.584 13.389 -27.846 1.00 47.16 198 PRO A CA 1
ATOM 1516 C C . PRO A 1 198 ? 10.770 14.909 -27.930 1.00 47.16 198 PRO A C 1
ATOM 1518 O O . PRO A 1 198 ? 9.840 15.667 -27.672 1.00 47.16 198 PRO A O 1
ATOM 1521 N N . ASP A 1 199 ? 11.977 15.343 -28.285 1.00 46.09 199 ASP A N 1
ATOM 1522 C CA . ASP A 1 199 ? 12.262 16.451 -29.214 1.00 46.09 199 ASP A CA 1
ATOM 1523 C C . ASP A 1 199 ? 11.523 17.805 -29.051 1.00 46.09 199 ASP A C 1
ATOM 1525 O O . ASP A 1 199 ? 11.416 18.582 -29.996 1.00 46.09 199 ASP A O 1
ATOM 1529 N N . ALA A 1 200 ? 11.033 18.155 -27.859 1.00 44.38 200 ALA A N 1
ATOM 1530 C CA . ALA A 1 200 ? 10.397 19.458 -27.615 1.00 44.38 200 ALA A CA 1
ATOM 1531 C C . ALA A 1 200 ? 11.408 20.599 -27.377 1.00 44.38 200 ALA A C 1
ATOM 1533 O O . ALA A 1 200 ? 11.029 21.768 -27.347 1.00 44.38 200 ALA A O 1
ATOM 1534 N N . THR A 1 201 ? 12.700 20.283 -27.237 1.00 44.38 201 THR A N 1
ATOM 1535 C CA . THR A 1 201 ? 13.756 21.266 -26.924 1.00 44.38 201 THR A CA 1
ATOM 1536 C C . THR A 1 201 ? 14.586 21.680 -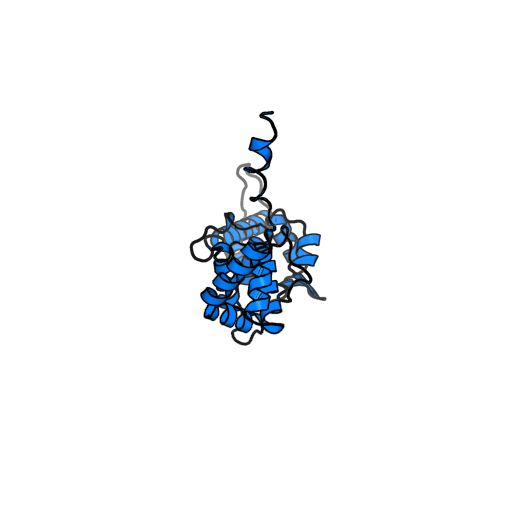28.151 1.00 44.38 201 THR A C 1
ATOM 1538 O O . THR A 1 201 ? 15.485 22.505 -28.021 1.00 44.38 201 THR A O 1
ATOM 1541 N N . GLN A 1 202 ? 14.298 21.166 -29.357 1.00 44.75 202 GLN A N 1
ATOM 1542 C CA . GLN A 1 202 ? 14.993 21.595 -30.588 1.00 44.75 202 GLN A CA 1
ATOM 1543 C C . GLN A 1 202 ? 14.327 22.773 -31.324 1.00 44.75 202 GLN A C 1
ATOM 1545 O O . GLN A 1 202 ? 14.895 23.316 -32.273 1.00 44.75 202 GLN A O 1
ATOM 1550 N N . LEU A 1 203 ? 13.165 23.247 -30.873 1.00 51.25 203 LEU A N 1
ATOM 1551 C CA . LEU A 1 203 ? 12.513 24.433 -31.433 1.00 51.25 203 LEU A CA 1
ATOM 1552 C C . LEU A 1 203 ? 12.911 25.695 -30.659 1.00 51.25 203 LEU A C 1
ATOM 1554 O O . LEU A 1 203 ? 12.106 26.162 -29.864 1.00 51.25 203 LEU A O 1
ATOM 1558 N N . THR A 1 204 ? 14.120 26.248 -30.847 1.00 53.44 204 THR A N 1
ATOM 1559 C CA . THR A 1 204 ? 14.408 27.710 -30.698 1.00 53.44 204 THR A CA 1
ATOM 1560 C C . THR A 1 204 ? 15.883 28.081 -30.938 1.00 53.44 204 THR A C 1
ATOM 1562 O O . THR A 1 204 ? 16.537 28.727 -30.126 1.00 53.44 204 THR A O 1
ATOM 1565 N N . PHE A 1 205 ? 16.432 27.745 -32.105 1.00 49.59 205 PHE A N 1
ATOM 1566 C CA . PHE A 1 205 ? 17.501 28.600 -32.658 1.00 49.59 205 PHE A CA 1
ATOM 1567 C C . PHE A 1 205 ? 17.326 28.852 -34.154 1.00 49.59 205 PHE A C 1
ATOM 1569 O O . PHE A 1 205 ? 17.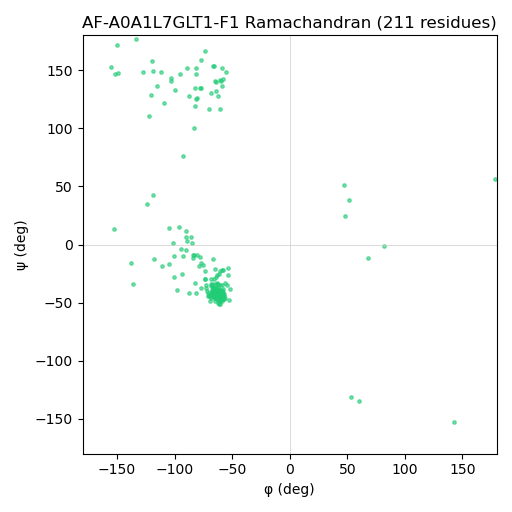558 29.964 -34.614 1.00 49.59 205 PHE A O 1
ATOM 1576 N N . ALA A 1 206 ? 16.795 27.878 -34.899 1.00 55.62 206 ALA A N 1
ATOM 1577 C CA . ALA A 1 206 ? 16.470 28.068 -36.313 1.00 55.62 206 ALA A CA 1
ATOM 1578 C C . ALA A 1 206 ? 15.327 29.082 -36.536 1.00 55.62 206 ALA A C 1
ATOM 1580 O O . ALA A 1 206 ? 15.408 29.893 -37.450 1.00 55.62 206 ALA A O 1
ATOM 1581 N N . HIS A 1 207 ? 14.312 29.118 -35.662 1.00 51.94 207 HIS A N 1
ATOM 1582 C CA . HIS A 1 207 ? 13.158 30.013 -35.842 1.00 51.94 207 HIS A CA 1
ATOM 1583 C C . HIS A 1 207 ? 13.456 31.495 -35.519 1.00 51.94 207 HIS A C 1
ATOM 1585 O O . HIS A 1 207 ? 12.725 32.374 -35.962 1.00 51.94 207 HIS A O 1
ATOM 1591 N N . LEU A 1 208 ? 14.544 31.788 -34.791 1.00 51.12 208 LEU A N 1
ATOM 1592 C CA . LEU A 1 208 ? 14.957 33.158 -34.440 1.00 51.12 208 LEU A CA 1
ATOM 1593 C C . LEU A 1 208 ? 15.779 33.856 -35.539 1.00 51.12 208 LEU A C 1
ATOM 1595 O O . LEU A 1 208 ? 16.029 35.051 -35.428 1.00 51.12 208 LEU A O 1
ATOM 1599 N N . LEU A 1 209 ? 16.199 33.137 -36.587 1.00 57.09 209 LEU A N 1
ATOM 1600 C CA . LEU A 1 209 ? 16.974 33.704 -37.700 1.00 57.09 209 LEU A CA 1
ATOM 1601 C C . LEU A 1 209 ? 16.131 34.012 -38.950 1.00 57.09 209 LEU A C 1
ATOM 1603 O O . LEU A 1 209 ? 16.628 34.684 -39.850 1.00 57.09 209 LEU A O 1
ATOM 1607 N N . GLU A 1 210 ? 14.867 33.580 -39.001 1.00 53.88 210 GLU A N 1
ATOM 1608 C CA . GLU A 1 210 ? 13.971 33.837 -40.143 1.00 53.88 210 GLU A CA 1
ATOM 1609 C C . GLU A 1 210 ? 13.104 35.102 -39.996 1.00 53.88 210 GLU A C 1
ATOM 1611 O O . GLU A 1 210 ? 12.527 35.547 -40.982 1.00 53.88 210 GLU A O 1
ATOM 1616 N N . GLU A 1 211 ? 13.057 35.749 -38.825 1.00 50.94 211 GLU A N 1
ATOM 1617 C CA . GLU A 1 211 ? 12.317 37.017 -38.638 1.00 50.94 211 GLU A CA 1
ATOM 1618 C C . GLU A 1 211 ? 13.155 38.286 -38.903 1.00 50.94 211 GLU A C 1
ATOM 1620 O O . GLU A 1 211 ? 12.688 39.403 -38.684 1.00 50.94 211 GLU A O 1
ATOM 1625 N N . SER A 1 212 ? 14.391 38.146 -39.391 1.00 50.16 212 SER A N 1
ATOM 1626 C CA . SER A 1 212 ? 15.297 39.274 -39.664 1.00 50.16 212 SER A CA 1
ATOM 1627 C C . SER A 1 212 ? 15.717 39.404 -41.135 1.00 50.16 212 SER A C 1
ATOM 1629 O O . SER A 1 212 ? 16.885 39.666 -41.427 1.00 50.16 212 SER A O 1
ATOM 1631 N N . SER A 1 213 ? 14.790 39.230 -42.082 1.00 44.66 213 SER A N 1
ATOM 1632 C CA . SER A 1 213 ? 14.983 39.610 -43.495 1.00 44.66 213 SER A CA 1
ATOM 1633 C C . SER A 1 213 ? 13.776 40.326 -44.078 1.00 44.66 213 SER A C 1
ATOM 1635 O O . SER A 1 213 ? 12.639 39.921 -43.762 1.00 44.66 213 SER A O 1
#